Protein AF-A0ABD5CRZ7-F1 (afdb_monomer_lite)

Foldseek 3Di:
DDPVVVVLVLLLFQLQSLQVQLVVCVVVVVPPDPVSSCVVSVHALLQSLLSVCPVVDDPQLCQQAPDSSQRGSVLSVLLLLLCLQQNPVLLVVQCCVVPPPRHHDHSVVSSCSSLVVPDDPPPPPDDPLPDVLVVLVPDDLFLQSLQVQSNVCSVVVVDSALVSSCVSNVHDSVSSSLSSNLVSLQVVDPDHDDSVRRHSVNSVVSVVVCVVVSNVD

Radius of gyration: 20.14 Å; chains: 1; bounding box: 61×34×58 Å

Secondary structure (DSSP, 8-state):
--HHHHHHHHHTT-HHHHHHHHHHHHHTT--SSHHHHHHHHT--HHHHHHHHGGGGS-HHHHTTBS-GGG--HHHHHHHHHHHHHH-HHHHHHHHHHHS-TT--B-HHHHHHHHHT-S----------TTSHHHHHTTS---HHHHHHHHHHHHHTTS-SSHHHHHHHHTS-HHHHHHHHHHHHHHHHSSSPPPTTT--HHHHHHHHHHHHHHTTT-

pLDDT: mean 75.67, std 16.46, range [29.95, 91.88]

Sequence (217 aa):
MTRNGLLRTFKRRNCFIISACYEDGLAKGKWTTQKGALDALGVSKAELSLALKLHALPPGIIDLFESPTELTPYSVRVIRDVIARDGLQTVVQRIGQQLGAGRKLPARAVLAAIKGRVSGPRRALGRPRNAENKVLKTTPDSPRNISSRYHGGVSRGEWTSYSACARALDIPRKNVRDAVYIKALCDSLPVRFSDAQLTFAVGRKLLALDKEFGRQA

Structure (mmCIF, N/CA/C/O backbone):
data_AF-A0ABD5CRZ7-F1
#
_entry.id   AF-A0ABD5CRZ7-F1
#
loop_
_atom_site.group_PDB
_atom_site.id
_atom_site.type_symbol
_atom_site.label_atom_id
_atom_site.label_alt_id
_atom_site.label_comp_id
_atom_site.label_asym_id
_atom_site.label_entity_id
_atom_site.label_seq_id
_atom_site.pdbx_PDB_ins_code
_atom_site.Cartn_x
_atom_site.Cartn_y
_atom_site.Cartn_z
_atom_site.occupancy
_atom_site.B_iso_or_equiv
_atom_site.auth_seq_id
_atom_site.auth_comp_id
_atom_site.auth_asym_id
_atom_site.auth_atom_id
_atom_site.pdbx_PDB_model_num
ATOM 1 N N . MET A 1 1 ? -34.037 -3.218 6.146 1.00 43.12 1 MET A N 1
ATOM 2 C CA . MET A 1 1 ? -32.756 -2.589 6.554 1.00 43.12 1 MET A CA 1
ATOM 3 C C . MET A 1 1 ? -33.040 -1.175 7.045 1.00 43.12 1 MET A C 1
ATOM 5 O O . MET A 1 1 ? -33.626 -0.407 6.297 1.00 43.12 1 MET A O 1
ATOM 9 N N . THR A 1 2 ? -32.712 -0.831 8.293 1.00 33.53 2 THR A N 1
ATOM 10 C CA . THR A 1 2 ? -33.035 0.490 8.868 1.00 33.53 2 THR A CA 1
ATOM 11 C C . THR A 1 2 ? -32.021 1.560 8.450 1.00 33.53 2 THR A C 1
ATOM 13 O O . THR A 1 2 ? -30.820 1.299 8.357 1.00 33.53 2 THR A O 1
ATOM 16 N N . ARG A 1 3 ? -32.497 2.797 8.246 1.00 32.75 3 ARG A N 1
ATOM 17 C CA . ARG A 1 3 ? -31.701 3.995 7.889 1.00 32.75 3 ARG A CA 1
ATOM 18 C C . ARG A 1 3 ? -30.530 4.242 8.867 1.00 32.75 3 ARG A C 1
ATOM 20 O O . ARG A 1 3 ? -29.452 4.655 8.453 1.00 32.75 3 ARG A O 1
ATOM 27 N N . ASN A 1 4 ? -30.705 3.864 10.140 1.00 35.94 4 ASN A N 1
ATOM 28 C CA . ASN A 1 4 ? -29.670 3.887 11.188 1.00 35.94 4 ASN A CA 1
ATOM 29 C C . ASN A 1 4 ? -28.597 2.795 11.043 1.00 35.94 4 ASN A C 1
ATOM 31 O O . ASN A 1 4 ? -27.446 3.014 11.419 1.00 35.94 4 ASN A O 1
ATOM 35 N N . GLY A 1 5 ? -28.950 1.634 10.485 1.00 37.03 5 GLY A N 1
ATOM 36 C CA . GLY A 1 5 ? -27.998 0.575 10.157 1.00 37.03 5 GLY A CA 1
ATOM 37 C C . GLY A 1 5 ? -27.013 1.041 9.092 1.00 37.03 5 GLY A C 1
ATOM 38 O O . GLY A 1 5 ? -25.814 0.959 9.319 1.00 37.03 5 GLY A O 1
ATOM 39 N N . LEU A 1 6 ? -27.521 1.634 8.004 1.00 40.06 6 LEU A N 1
ATOM 40 C CA . LEU A 1 6 ? -26.724 2.198 6.904 1.00 40.06 6 LEU A CA 1
ATOM 41 C C . LEU A 1 6 ? -25.785 3.321 7.364 1.00 40.06 6 LEU A C 1
ATOM 43 O O . LEU A 1 6 ? -24.608 3.311 7.013 1.00 40.06 6 LEU A O 1
ATOM 47 N N . LEU A 1 7 ? -26.260 4.250 8.200 1.00 40.50 7 LEU A N 1
ATOM 48 C CA . LEU A 1 7 ? -25.418 5.315 8.763 1.00 40.50 7 LEU A CA 1
ATOM 49 C C . LEU A 1 7 ? -24.327 4.769 9.701 1.00 40.50 7 LEU A C 1
ATOM 51 O O . LEU A 1 7 ? -23.205 5.279 9.688 1.00 40.50 7 LEU A O 1
ATOM 55 N N . ARG A 1 8 ? -24.614 3.706 10.471 1.00 45.81 8 ARG A N 1
ATOM 56 C CA . ARG A 1 8 ? -23.600 2.996 11.271 1.00 45.81 8 ARG A CA 1
ATOM 57 C C . ARG A 1 8 ? -22.565 2.302 10.387 1.00 45.81 8 ARG A C 1
ATOM 59 O O . ARG A 1 8 ? -21.383 2.410 10.690 1.00 45.81 8 ARG A O 1
ATOM 66 N N . THR A 1 9 ? -22.950 1.637 9.297 1.00 50.09 9 THR A N 1
ATOM 67 C CA . THR A 1 9 ? -21.986 0.985 8.388 1.00 50.09 9 THR A CA 1
ATOM 68 C C . THR A 1 9 ? -21.140 1.984 7.602 1.00 50.09 9 THR A C 1
ATOM 70 O O . THR A 1 9 ? -19.948 1.742 7.422 1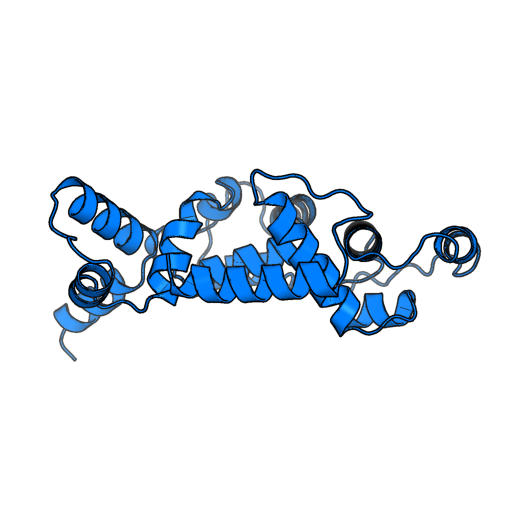.00 50.09 9 THR A O 1
ATOM 73 N N . PHE A 1 10 ? -21.722 3.108 7.167 1.00 47.09 10 PHE A N 1
ATOM 74 C CA . PHE A 1 10 ? -21.011 4.163 6.434 1.00 47.09 10 PHE A CA 1
ATOM 75 C C . PHE A 1 10 ? -20.019 4.929 7.318 1.00 47.09 10 PHE A C 1
ATOM 77 O O . PHE A 1 10 ? -18.885 5.156 6.902 1.00 47.09 10 PHE A O 1
ATOM 84 N N . LYS A 1 11 ? -20.392 5.269 8.562 1.00 51.62 11 LYS A N 1
ATOM 85 C CA . LYS A 1 11 ? -19.458 5.892 9.519 1.00 51.62 11 LYS A CA 1
ATOM 86 C C . LYS A 1 11 ? -18.321 4.950 9.934 1.00 51.62 11 LYS A C 1
ATOM 88 O O . LYS A 1 11 ? -17.212 5.416 10.164 1.00 51.62 11 LYS A O 1
ATOM 93 N N . ARG A 1 12 ? -18.569 3.635 9.986 1.00 55.16 12 ARG A N 1
ATOM 94 C CA . ARG A 1 12 ? -17.607 2.621 10.464 1.00 55.16 12 ARG A CA 1
ATOM 95 C C . ARG A 1 12 ? -16.452 2.296 9.513 1.00 55.16 12 ARG A C 1
ATOM 97 O O . ARG A 1 12 ? -15.545 1.585 9.922 1.00 55.16 12 ARG A O 1
ATOM 104 N N . ARG A 1 13 ? -16.462 2.766 8.261 1.00 68.19 13 ARG A N 1
ATOM 105 C CA . ARG A 1 13 ? -15.433 2.403 7.260 1.00 68.19 13 ARG A CA 1
ATOM 106 C C . ARG A 1 13 ? -14.646 3.582 6.695 1.00 68.19 13 ARG A C 1
ATOM 108 O O . ARG A 1 13 ? -13.854 3.387 5.778 1.00 68.19 13 ARG A O 1
ATOM 115 N N . ASN A 1 14 ? -14.853 4.783 7.226 1.00 82.94 14 ASN A N 1
ATOM 116 C CA . ASN A 1 14 ? -14.073 5.961 6.863 1.00 82.94 14 ASN A CA 1
ATOM 117 C C . ASN A 1 14 ? -12.787 6.003 7.703 1.00 82.94 14 ASN A C 1
ATOM 119 O O . ASN A 1 14 ? -12.864 6.049 8.931 1.00 82.94 14 ASN A O 1
ATOM 123 N N . CYS A 1 15 ? -11.621 6.031 7.054 1.00 85.25 15 CYS A N 1
ATOM 124 C CA . CYS A 1 15 ? -10.330 6.085 7.734 1.00 85.25 15 CYS A CA 1
ATOM 125 C C . CYS A 1 15 ? -10.171 7.314 8.636 1.00 85.25 15 CYS A C 1
ATOM 127 O O . CYS A 1 15 ? -9.624 7.152 9.718 1.00 85.25 15 CYS A O 1
ATOM 129 N N . PHE A 1 16 ? -10.694 8.488 8.258 1.00 83.00 16 PHE A N 1
ATOM 130 C CA . PHE A 1 16 ? -10.642 9.686 9.109 1.00 83.00 16 PHE A CA 1
ATOM 131 C C . PHE A 1 16 ? -11.427 9.513 10.409 1.00 83.00 16 PHE A C 1
ATOM 133 O O . PHE A 1 16 ? -10.997 9.967 11.461 1.00 83.00 16 PHE A O 1
ATOM 140 N N . ILE A 1 17 ? -12.588 8.853 10.348 1.00 84.06 17 ILE A N 1
ATOM 141 C CA . ILE A 1 17 ? -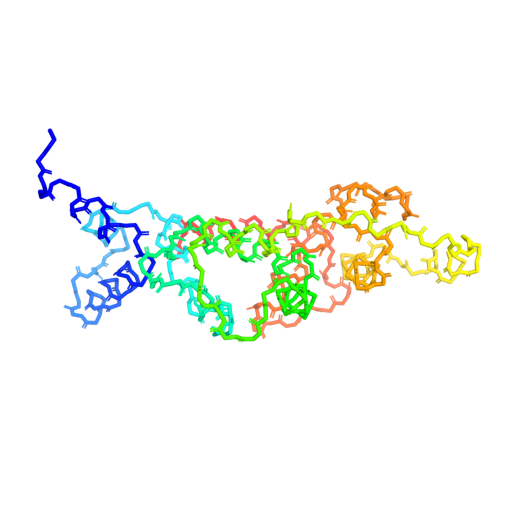13.404 8.606 11.544 1.00 84.06 17 ILE A CA 1
ATOM 142 C C . ILE A 1 17 ? -12.722 7.554 12.419 1.00 84.06 17 ILE A C 1
ATOM 144 O O . ILE A 1 17 ? -12.657 7.718 13.632 1.00 84.06 17 ILE A O 1
ATOM 148 N N . ILE A 1 18 ? -12.191 6.490 11.809 1.00 86.31 18 ILE A N 1
ATOM 149 C CA . ILE A 1 18 ? -11.492 5.426 12.536 1.00 86.31 18 ILE A CA 1
ATOM 150 C C . ILE A 1 18 ? -10.254 5.986 13.252 1.00 86.31 18 ILE A C 1
ATOM 152 O O . ILE A 1 18 ? -10.096 5.715 14.440 1.00 86.31 18 ILE A O 1
ATOM 156 N N . SER A 1 19 ? -9.409 6.773 12.570 1.00 86.81 19 SER A N 1
ATOM 157 C CA . SER A 1 19 ? -8.210 7.357 13.187 1.00 86.81 19 SER A CA 1
ATOM 158 C C . SER A 1 19 ? -8.572 8.355 14.286 1.00 86.81 19 SER A C 1
ATOM 160 O O . SER A 1 19 ? -8.095 8.204 15.407 1.00 86.81 19 SER A O 1
ATOM 162 N N . ALA A 1 20 ? -9.500 9.282 14.028 1.00 85.06 20 ALA A N 1
ATOM 163 C CA . ALA A 1 20 ? -9.915 10.277 15.017 1.00 85.06 20 ALA A CA 1
ATOM 164 C C . ALA A 1 20 ? -10.550 9.646 16.269 1.00 85.06 20 ALA A C 1
ATOM 166 O O . ALA A 1 20 ? -10.242 10.047 17.388 1.00 85.06 20 ALA A O 1
ATOM 167 N N . CYS A 1 21 ? -11.418 8.637 16.117 1.00 85.81 21 CYS A N 1
ATOM 168 C CA . CYS A 1 21 ? -12.009 7.944 17.266 1.00 85.81 21 CYS A CA 1
ATOM 169 C C . CYS A 1 21 ? -10.977 7.114 18.043 1.00 85.81 21 CYS A C 1
ATOM 171 O O . CYS A 1 21 ? -11.090 6.988 19.266 1.00 85.81 21 CYS A O 1
ATOM 173 N N . TYR A 1 22 ? -9.986 6.543 17.353 1.00 86.69 22 TYR A N 1
ATOM 174 C CA . TYR A 1 22 ? -8.891 5.839 18.006 1.00 86.69 22 TYR A CA 1
ATOM 175 C C . TYR A 1 22 ? -8.035 6.802 18.836 1.00 86.69 22 TYR A C 1
ATOM 177 O O . TYR A 1 22 ? -7.855 6.565 20.027 1.00 86.69 22 TYR A O 1
ATOM 185 N N . GLU A 1 23 ? -7.592 7.917 18.255 1.00 86.81 23 GLU A N 1
ATOM 186 C CA . GLU A 1 23 ? -6.791 8.936 18.946 1.00 86.81 23 GLU A CA 1
ATOM 187 C C . GLU A 1 23 ? -7.549 9.581 20.116 1.00 86.81 23 GLU A C 1
ATOM 189 O O . GLU A 1 23 ? -7.006 9.675 21.215 1.00 86.81 23 GLU A O 1
ATOM 194 N N . ASP A 1 24 ? -8.829 9.933 19.935 1.00 86.38 24 ASP A N 1
ATOM 195 C CA . ASP A 1 24 ? -9.672 10.496 21.001 1.00 86.38 24 ASP A CA 1
ATOM 196 C C . ASP A 1 24 ? -9.819 9.541 22.189 1.00 86.38 24 ASP A C 1
ATOM 198 O O . ASP A 1 24 ? -9.718 9.942 23.349 1.00 86.38 24 ASP A O 1
ATOM 202 N N . GLY A 1 25 ? -10.067 8.257 21.919 1.00 85.06 25 GLY A N 1
ATOM 203 C CA . GLY A 1 25 ? -10.192 7.275 22.988 1.00 85.06 25 GLY A CA 1
ATOM 204 C C . GLY A 1 25 ? -8.855 6.925 23.643 1.00 85.06 25 GLY A C 1
ATOM 205 O O . GLY A 1 25 ? -8.854 6.585 24.824 1.00 85.06 25 GLY A O 1
ATOM 206 N N . LEU A 1 26 ? -7.730 7.081 22.937 1.00 87.44 26 LEU A N 1
ATOM 207 C CA . LEU A 1 26 ? -6.398 6.947 23.523 1.00 87.44 26 LEU A CA 1
ATOM 208 C C . LEU A 1 26 ? -6.123 8.117 24.477 1.00 87.44 26 LEU A C 1
ATOM 210 O O . LEU A 1 26 ? -5.783 7.899 25.636 1.00 87.44 26 LEU A O 1
ATOM 214 N N . ALA A 1 27 ? -6.369 9.350 24.023 1.00 87.44 27 ALA A N 1
ATOM 215 C CA . ALA A 1 27 ? -6.189 10.569 24.812 1.00 87.44 27 ALA A CA 1
ATOM 216 C C . ALA A 1 27 ? -7.087 10.608 26.060 1.00 87.44 27 ALA A C 1
ATOM 218 O O . ALA A 1 27 ? -6.683 11.098 27.110 1.00 87.44 27 ALA A O 1
ATOM 219 N N . LYS A 1 28 ? -8.301 10.053 25.966 1.00 88.19 28 LYS A N 1
ATOM 220 C CA . LYS A 1 28 ? -9.258 9.959 27.082 1.00 88.19 28 LYS A CA 1
ATOM 221 C C . LYS A 1 28 ? -9.071 8.714 27.956 1.00 88.19 28 LYS A C 1
ATOM 223 O O . LYS A 1 28 ? -9.921 8.455 28.803 1.00 88.19 28 LYS A O 1
ATOM 228 N N . GLY A 1 29 ? -8.034 7.906 27.720 1.00 85.69 29 GLY A N 1
ATOM 229 C CA . GLY A 1 29 ? -7.775 6.680 28.484 1.00 85.69 29 GLY A CA 1
ATOM 230 C C . GLY A 1 29 ? -8.850 5.594 28.339 1.00 85.69 29 GLY A C 1
ATOM 231 O O . GLY A 1 29 ? -8.895 4.662 29.135 1.00 85.69 29 GLY A O 1
ATOM 232 N N . LYS A 1 30 ? -9.722 5.684 27.325 1.00 84.88 30 LYS A N 1
ATOM 233 C CA . LYS A 1 30 ? -10.758 4.675 27.039 1.00 84.88 30 LYS A CA 1
ATOM 234 C C . LYS A 1 30 ? -10.143 3.369 26.538 1.00 84.88 30 LYS A C 1
ATOM 236 O O . LYS A 1 30 ? -10.718 2.301 26.732 1.00 84.88 30 LYS A O 1
ATOM 241 N N . TRP A 1 31 ? -8.987 3.454 25.879 1.00 86.31 31 TRP A N 1
ATOM 242 C CA . TRP A 1 31 ? -8.255 2.307 25.350 1.00 86.31 31 TRP A CA 1
ATOM 243 C C . TRP A 1 31 ? -7.126 1.910 26.299 1.00 86.31 31 TRP A C 1
ATOM 245 O O . TRP A 1 31 ? -6.002 2.383 26.182 1.00 86.31 31 TRP A O 1
ATOM 255 N N . THR A 1 32 ? -7.409 1.004 27.229 1.00 80.25 32 THR A N 1
ATOM 256 C CA . THR A 1 32 ? -6.369 0.372 28.061 1.00 80.25 32 THR A CA 1
ATOM 257 C C . THR A 1 32 ? -5.678 -0.784 27.339 1.00 80.25 32 THR A C 1
ATOM 259 O O . THR A 1 32 ? -4.560 -1.163 27.674 1.00 80.25 32 THR A O 1
ATOM 262 N N . THR A 1 33 ? -6.332 -1.344 26.316 1.00 83.44 33 THR A N 1
ATOM 263 C CA . THR A 1 33 ? -5.775 -2.369 25.433 1.00 83.44 33 THR A CA 1
ATOM 264 C C . THR A 1 33 ? -6.188 -2.117 23.988 1.00 83.44 33 THR A C 1
ATOM 266 O O . THR A 1 33 ? -7.305 -1.677 23.702 1.00 83.44 33 THR A O 1
ATOM 269 N N . GLN A 1 34 ? -5.306 -2.470 23.055 1.00 81.00 34 GLN A N 1
ATOM 270 C CA . GLN A 1 34 ? -5.582 -2.372 21.623 1.00 81.00 34 GLN A CA 1
ATOM 271 C C . GLN A 1 34 ? -6.782 -3.241 21.209 1.00 81.00 34 GLN A C 1
ATOM 273 O O . GLN A 1 34 ? -7.589 -2.834 20.379 1.00 81.00 34 GLN A O 1
ATOM 278 N N . LYS A 1 35 ? -6.938 -4.428 21.813 1.00 83.50 35 LYS A N 1
ATOM 279 C CA . LYS A 1 35 ? -8.089 -5.307 21.561 1.00 83.50 35 LYS A CA 1
ATOM 280 C C . LYS A 1 35 ? -9.405 -4.625 21.951 1.00 83.50 35 LYS A C 1
ATOM 282 O O . LYS A 1 35 ? -10.326 -4.608 21.144 1.00 83.50 35 LYS A O 1
ATOM 287 N N . GLY A 1 36 ? -9.455 -3.995 23.128 1.00 81.38 36 GLY A N 1
ATOM 288 C CA . GLY A 1 36 ? -10.626 -3.231 23.563 1.00 81.38 36 GLY A CA 1
ATOM 289 C C . GLY A 1 36 ? -10.961 -2.069 22.623 1.00 81.38 36 GLY A C 1
ATOM 290 O O . GLY A 1 36 ? -12.132 -1.835 22.334 1.00 81.38 36 GLY A O 1
ATOM 291 N N . ALA A 1 37 ? -9.944 -1.396 22.074 1.00 84.62 37 ALA A N 1
ATOM 292 C CA . ALA A 1 37 ? -10.146 -0.355 21.068 1.00 84.62 37 ALA A CA 1
ATOM 293 C C . ALA A 1 37 ? -10.751 -0.911 19.766 1.00 84.62 37 ALA A C 1
ATOM 295 O O . ALA A 1 37 ? -11.704 -0.342 19.238 1.00 84.62 37 ALA A O 1
ATOM 296 N N . LEU A 1 38 ? -10.238 -2.038 19.259 1.00 86.00 38 LEU A N 1
ATOM 297 C CA . LEU A 1 38 ? -10.754 -2.682 18.045 1.00 86.00 38 LEU A CA 1
ATOM 298 C C . LEU A 1 38 ? -12.216 -3.115 18.201 1.00 86.00 38 LEU A C 1
ATOM 300 O O . LEU A 1 38 ? -13.030 -2.839 17.317 1.00 86.00 38 LEU A O 1
ATOM 304 N N . ASP A 1 39 ? -12.551 -3.735 19.335 1.00 82.94 39 ASP A N 1
ATOM 305 C CA . ASP A 1 39 ? -13.907 -4.201 19.637 1.00 82.94 39 ASP A CA 1
ATOM 306 C C . ASP A 1 39 ? -14.885 -3.018 19.758 1.00 82.94 39 ASP A C 1
ATOM 308 O O . ASP A 1 39 ? -15.972 -3.042 19.174 1.00 82.94 39 ASP A O 1
ATOM 312 N N . ALA A 1 40 ? -14.478 -1.937 20.434 1.00 83.88 40 ALA A N 1
ATOM 313 C CA . ALA A 1 40 ? -15.291 -0.730 20.591 1.00 83.88 40 ALA A CA 1
ATOM 314 C C . ALA A 1 40 ? -15.511 0.022 19.266 1.00 83.88 40 ALA A C 1
ATOM 316 O O . ALA A 1 40 ? -16.607 0.524 18.999 1.00 83.88 40 ALA A O 1
ATOM 317 N N . LEU A 1 41 ? -14.482 0.088 18.418 1.00 82.19 41 LEU A N 1
ATOM 318 C CA . LEU A 1 41 ? -14.560 0.702 17.091 1.00 82.19 41 LEU A CA 1
ATOM 319 C C . LEU A 1 41 ? -15.283 -0.203 16.076 1.00 82.19 41 LEU A C 1
ATOM 321 O O . LEU A 1 41 ? -15.797 0.288 15.068 1.00 82.19 41 LEU A O 1
ATOM 325 N N . GLY A 1 42 ? -15.372 -1.508 16.348 1.00 82.88 42 GLY A N 1
ATOM 326 C CA . GLY A 1 42 ? -15.986 -2.496 15.465 1.00 82.88 42 GLY A CA 1
ATOM 327 C C . GLY A 1 42 ? -15.228 -2.668 14.147 1.00 82.88 42 GLY A C 1
ATOM 328 O O . GLY A 1 42 ? -15.858 -2.858 13.104 1.00 82.88 42 GLY A O 1
ATOM 329 N N . VAL A 1 43 ? -13.897 -2.552 14.188 1.00 84.44 43 VAL A N 1
ATOM 330 C CA . VAL A 1 43 ? -13.007 -2.651 13.022 1.00 84.44 43 VAL A CA 1
ATOM 331 C C . VAL A 1 43 ? -11.989 -3.761 13.219 1.00 84.44 43 VAL A C 1
ATOM 333 O O . VAL A 1 43 ? -11.570 -4.068 14.335 1.00 84.44 43 VAL A O 1
ATOM 336 N N . SER A 1 44 ? -11.546 -4.358 12.119 1.00 86.19 44 SER A N 1
ATOM 337 C CA . SER A 1 44 ? -10.420 -5.278 12.175 1.00 86.19 44 SER A CA 1
ATOM 338 C C . SER A 1 44 ? -9.115 -4.524 12.417 1.00 86.19 44 SER A C 1
ATOM 340 O O . SER A 1 44 ? -8.942 -3.353 12.078 1.00 86.19 44 SER A O 1
ATOM 342 N N . LYS A 1 45 ? -8.130 -5.253 12.927 1.00 83.69 45 LYS A N 1
ATOM 343 C CA . LYS A 1 45 ? -6.783 -4.733 13.158 1.00 83.69 45 LYS A CA 1
ATOM 344 C C . LYS A 1 45 ? -6.115 -4.172 11.903 1.00 83.69 45 LYS A C 1
ATOM 346 O O . LYS A 1 45 ? -5.471 -3.131 11.942 1.00 83.69 45 LYS A O 1
ATOM 351 N N . ALA A 1 46 ? -6.315 -4.851 10.774 1.00 83.88 46 ALA A N 1
ATOM 352 C CA . ALA A 1 46 ? -5.806 -4.401 9.485 1.00 83.88 46 ALA A CA 1
ATOM 353 C C . ALA A 1 46 ? -6.481 -3.099 9.027 1.00 83.88 46 ALA A C 1
ATOM 355 O O . ALA A 1 46 ? -5.821 -2.245 8.441 1.00 83.88 46 ALA A O 1
ATOM 356 N N . GLU A 1 47 ? -7.780 -2.933 9.292 1.00 85.19 47 GLU A N 1
ATOM 357 C CA . GLU A 1 47 ? -8.501 -1.694 8.983 1.00 85.19 47 GLU A CA 1
ATOM 358 C C . GLU A 1 47 ? -8.029 -0.533 9.854 1.00 85.19 47 GLU A C 1
ATOM 360 O O . GLU A 1 47 ? -7.790 0.543 9.310 1.00 85.19 47 GLU A O 1
ATOM 365 N N . LEU A 1 48 ? -7.823 -0.757 11.158 1.00 86.25 48 LEU A N 1
ATOM 366 C CA . LEU A 1 48 ? -7.255 0.254 12.051 1.00 86.25 48 LEU A CA 1
ATOM 367 C C . LEU A 1 48 ? -5.852 0.671 11.591 1.00 86.25 48 LEU A C 1
ATOM 369 O O . LEU A 1 48 ? -5.600 1.856 11.397 1.00 86.25 48 LEU A O 1
ATOM 373 N N . SER A 1 49 ? -4.961 -0.290 11.325 1.00 86.00 49 SER A N 1
ATOM 374 C CA . SER A 1 49 ? -3.604 0.011 10.849 1.00 86.00 49 SER A CA 1
ATOM 375 C C . SER A 1 49 ? -3.610 0.815 9.544 1.00 86.00 49 SER A C 1
ATOM 377 O O . SER A 1 49 ? -2.851 1.773 9.389 1.00 86.00 49 SER A O 1
ATOM 379 N N . LEU A 1 50 ? -4.491 0.468 8.600 1.00 87.88 50 LEU A N 1
ATOM 380 C CA . LEU A 1 50 ? -4.650 1.223 7.356 1.00 87.88 50 LEU A CA 1
ATOM 381 C C . LEU A 1 50 ? -5.216 2.625 7.596 1.00 87.88 50 LEU A C 1
ATOM 383 O O . LEU A 1 50 ? -4.769 3.561 6.939 1.00 87.88 50 LEU A O 1
ATOM 387 N N . ALA A 1 51 ? -6.157 2.781 8.526 1.00 86.69 51 ALA A N 1
ATOM 388 C CA . ALA A 1 51 ? -6.708 4.081 8.886 1.00 86.69 51 ALA A CA 1
ATOM 389 C C . ALA A 1 51 ? -5.653 5.006 9.502 1.00 86.69 51 ALA A C 1
ATOM 391 O O . ALA A 1 51 ? -5.536 6.147 9.073 1.00 86.69 51 ALA A O 1
ATOM 392 N N . LEU A 1 52 ? -4.815 4.507 10.412 1.00 86.56 52 LEU A N 1
ATOM 393 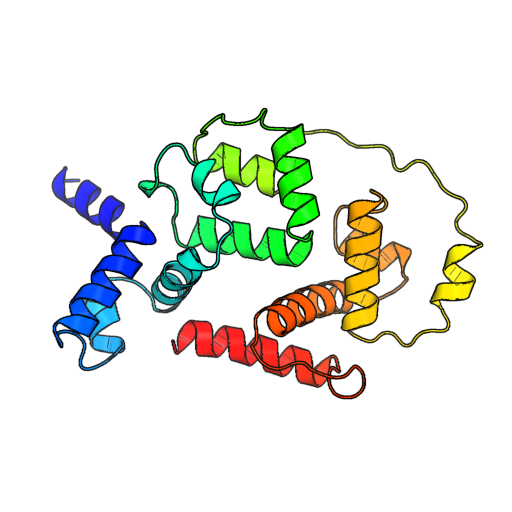C CA . LEU A 1 52 ? -3.714 5.291 10.988 1.00 86.56 52 LEU A CA 1
ATOM 394 C C . LEU A 1 52 ? -2.664 5.674 9.931 1.00 86.56 52 LEU A C 1
ATOM 396 O O . LEU A 1 52 ? -2.091 6.760 9.965 1.00 86.56 52 LEU A O 1
ATOM 400 N N . LYS A 1 53 ? -2.463 4.821 8.918 1.00 85.94 53 LYS A N 1
ATOM 401 C CA . LYS A 1 53 ? -1.579 5.094 7.771 1.00 85.94 53 LYS A CA 1
ATOM 402 C C . LYS A 1 53 ? -2.147 6.125 6.775 1.00 85.94 53 LYS A C 1
ATOM 404 O O . LYS A 1 53 ? -1.447 6.443 5.811 1.00 85.94 53 LYS A O 1
ATOM 409 N N . LEU A 1 54 ? -3.361 6.650 6.982 1.00 85.69 54 LEU A N 1
ATOM 410 C CA . LEU A 1 54 ? -3.967 7.699 6.150 1.00 85.69 54 LEU A CA 1
ATOM 411 C C . LEU A 1 54 ? -3.147 8.994 6.168 1.00 85.69 54 LEU A C 1
ATOM 413 O O . LEU A 1 54 ? -2.922 9.576 5.113 1.00 85.69 54 LEU A O 1
ATOM 417 N N . HIS A 1 55 ? -2.655 9.407 7.339 1.00 80.31 55 HIS A N 1
ATOM 418 C CA . HIS A 1 55 ? -1.893 10.652 7.512 1.00 80.31 55 HIS A CA 1
ATOM 419 C C . HIS A 1 55 ? -0.536 10.640 6.791 1.00 80.31 55 HIS A C 1
ATOM 421 O O . HIS A 1 55 ? 0.043 11.688 6.534 1.00 80.31 55 HIS A O 1
ATOM 427 N N . ALA A 1 56 ? -0.046 9.454 6.419 1.00 81.50 56 ALA A N 1
ATOM 428 C CA . ALA A 1 56 ? 1.158 9.294 5.611 1.00 81.50 56 ALA A CA 1
ATOM 429 C C . ALA A 1 56 ? 0.894 9.415 4.097 1.00 81.50 56 ALA A C 1
ATOM 431 O O . ALA A 1 56 ? 1.824 9.264 3.302 1.00 81.50 56 ALA A O 1
ATOM 432 N N . LEU A 1 57 ? -0.359 9.614 3.667 1.00 84.00 57 LEU A N 1
ATOM 433 C CA . LEU A 1 57 ? -0.663 9.857 2.262 1.00 84.00 57 LEU A CA 1
ATOM 434 C C . LEU A 1 57 ? -0.358 11.316 1.879 1.00 84.00 57 LEU A C 1
ATOM 436 O O . LEU A 1 57 ? -0.623 12.226 2.662 1.00 84.00 57 LEU A O 1
ATOM 440 N N . PRO A 1 58 ? 0.141 11.563 0.656 1.00 82.00 58 PRO A N 1
ATOM 441 C CA . PRO A 1 58 ? 0.350 12.916 0.151 1.00 82.00 58 PRO A CA 1
ATOM 442 C C . PRO A 1 58 ? -0.960 13.727 0.126 1.00 82.00 58 PRO A C 1
ATOM 444 O O . PRO A 1 58 ? -1.942 13.234 -0.442 1.00 82.00 58 PRO A O 1
ATOM 447 N N . PRO A 1 59 ? -0.978 14.975 0.640 1.00 80.69 59 PRO A N 1
ATOM 448 C CA . PRO A 1 59 ? -2.176 15.823 0.666 1.00 80.69 59 PRO A CA 1
ATOM 449 C C . PRO A 1 59 ? -2.821 15.987 -0.712 1.00 80.69 59 PRO A C 1
ATOM 451 O O . PRO A 1 59 ? -4.010 15.740 -0.873 1.00 80.69 59 PRO A O 1
ATOM 454 N N . GLY A 1 60 ? -2.007 16.219 -1.746 1.00 80.00 60 GLY A N 1
ATOM 455 C CA . GLY A 1 60 ? -2.499 16.364 -3.118 1.00 80.00 60 GLY A CA 1
ATOM 456 C C . GLY A 1 60 ? -3.186 15.121 -3.700 1.00 80.00 60 GLY A C 1
ATOM 457 O O . GLY A 1 60 ? -3.846 15.242 -4.721 1.00 80.00 60 GLY A O 1
ATOM 458 N N . ILE A 1 61 ? -3.052 13.933 -3.090 1.00 83.75 61 ILE A N 1
ATOM 459 C CA . ILE A 1 61 ? -3.837 12.739 -3.457 1.00 83.75 61 ILE A CA 1
ATOM 460 C C . ILE A 1 61 ? -5.145 12.679 -2.663 1.00 83.75 61 ILE A C 1
ATOM 462 O O . ILE A 1 61 ? -6.165 12.260 -3.209 1.00 83.75 61 ILE A O 1
ATOM 466 N N . ILE A 1 62 ? -5.123 13.084 -1.391 1.00 84.75 62 ILE A N 1
ATOM 467 C CA . ILE A 1 62 ? -6.316 13.176 -0.539 1.00 84.75 62 ILE A CA 1
ATOM 468 C C . ILE A 1 62 ? -7.300 14.196 -1.127 1.00 84.75 62 ILE A C 1
ATOM 470 O O . ILE A 1 62 ? -8.490 13.905 -1.228 1.00 84.75 62 ILE A O 1
ATOM 474 N N . ASP A 1 63 ? -6.794 15.332 -1.608 1.00 85.44 63 ASP A N 1
ATOM 475 C CA . ASP A 1 63 ? -7.599 16.437 -2.141 1.00 85.44 63 ASP A CA 1
ATOM 476 C C . ASP A 1 63 ? -8.320 16.112 -3.463 1.00 85.44 63 ASP A C 1
ATOM 478 O O . ASP A 1 63 ? -9.222 16.843 -3.873 1.00 85.44 63 ASP A O 1
ATOM 482 N N . LEU A 1 64 ? -7.962 15.004 -4.125 1.00 84.00 64 LEU A N 1
ATOM 483 C CA . LEU A 1 64 ? -8.627 14.533 -5.349 1.00 84.00 64 LEU A CA 1
ATOM 484 C C . LEU A 1 64 ? -9.991 13.903 -5.077 1.00 84.00 64 LEU A C 1
ATOM 486 O O . LEU A 1 64 ? -10.799 13.788 -5.998 1.00 84.00 64 LEU A O 1
ATOM 490 N N . PHE A 1 65 ? -10.234 13.442 -3.850 1.00 85.44 65 PHE A N 1
ATOM 491 C CA . PHE A 1 65 ? -11.490 12.798 -3.489 1.00 85.44 65 PHE A CA 1
ATOM 492 C C . PHE A 1 65 ? -12.583 13.849 -3.280 1.00 85.44 65 PHE A C 1
ATOM 494 O O . PHE A 1 65 ? -12.378 14.875 -2.632 1.00 85.44 65 PHE A O 1
ATOM 501 N N . GLU A 1 66 ? -13.770 13.578 -3.821 1.00 84.81 66 GLU A N 1
ATOM 502 C CA . GLU A 1 66 ? -14.947 14.440 -3.678 1.00 84.81 66 GLU A CA 1
ATOM 503 C C . GLU A 1 66 ? -15.386 14.577 -2.223 1.00 84.81 66 GLU A C 1
ATOM 505 O O . GLU A 1 66 ? -15.703 15.678 -1.768 1.00 84.81 66 GLU A O 1
ATOM 510 N N . SER A 1 67 ? -15.317 13.478 -1.473 1.00 80.75 67 SER A N 1
ATOM 511 C CA . SER A 1 67 ? -15.604 13.468 -0.047 1.00 80.75 67 SER A CA 1
ATOM 512 C C . SER A 1 67 ? -14.521 12.726 0.743 1.00 80.75 67 SER A C 1
ATOM 514 O O . SER A 1 67 ? -14.152 11.605 0.377 1.00 80.75 67 SER A O 1
ATOM 516 N N . PRO A 1 68 ? -14.089 13.256 1.907 1.00 74.75 68 PRO A N 1
ATOM 517 C CA . PRO A 1 68 ? -13.229 12.533 2.846 1.00 74.75 68 PRO A CA 1
ATOM 518 C C . PRO A 1 68 ? -13.807 11.178 3.280 1.00 74.75 68 PRO A C 1
ATOM 520 O O . PRO A 1 68 ? -13.064 10.277 3.660 1.00 74.75 68 PRO A O 1
ATOM 523 N N . THR A 1 69 ? -15.132 10.998 3.207 1.00 75.50 69 THR A N 1
ATOM 524 C CA . THR A 1 69 ? -15.807 9.732 3.546 1.00 75.50 69 THR A CA 1
ATOM 525 C C . THR A 1 69 ? -15.517 8.585 2.585 1.00 75.50 69 THR A C 1
ATOM 527 O O . THR A 1 69 ? -15.756 7.427 2.925 1.00 75.50 69 THR A O 1
ATOM 530 N N . GLU A 1 70 ? -14.965 8.882 1.412 1.00 79.75 70 GLU A N 1
ATOM 531 C CA . GLU A 1 70 ? -14.604 7.897 0.395 1.00 79.75 70 GLU A CA 1
ATOM 532 C C . GLU A 1 70 ? -13.232 7.243 0.636 1.00 79.75 70 GLU A C 1
ATOM 534 O O . GLU A 1 70 ? -12.879 6.223 0.020 1.00 79.75 70 GLU A O 1
ATOM 539 N N . LEU A 1 71 ? -12.454 7.801 1.567 1.00 84.44 71 LEU A N 1
ATOM 540 C CA . LEU A 1 71 ? -11.165 7.268 1.987 1.00 84.44 71 LEU A CA 1
ATOM 541 C C . LEU A 1 71 ? -11.373 6.125 2.980 1.00 84.44 71 LEU A C 1
ATOM 543 O O . LEU A 1 71 ? -11.320 6.271 4.198 1.00 84.44 71 LEU A O 1
ATOM 547 N N . THR A 1 72 ? -11.633 4.952 2.411 1.00 88.00 72 THR A N 1
ATOM 548 C CA . THR A 1 72 ? -11.751 3.685 3.138 1.00 88.00 72 THR A CA 1
ATOM 549 C C . THR A 1 72 ? -10.389 2.999 3.310 1.00 88.00 72 THR A C 1
ATOM 551 O O . THR A 1 72 ? -9.463 3.282 2.539 1.00 88.00 72 THR A O 1
ATOM 554 N N . PRO A 1 73 ? -10.262 2.003 4.212 1.00 85.19 73 PRO A N 1
ATOM 555 C CA . PRO A 1 73 ? -9.045 1.196 4.330 1.00 85.19 73 PRO A CA 1
ATOM 556 C C . PRO A 1 73 ? -8.615 0.564 2.998 1.00 85.19 73 PRO A C 1
ATOM 558 O O . PRO A 1 73 ? -7.426 0.480 2.688 1.00 85.19 73 PRO A O 1
ATOM 561 N N . TYR A 1 74 ? -9.580 0.170 2.159 1.00 86.00 74 TYR A N 1
ATOM 562 C CA . TYR A 1 74 ? -9.304 -0.329 0.813 1.00 86.00 74 TYR A CA 1
ATOM 563 C C . TYR A 1 74 ? -8.657 0.739 -0.076 1.00 86.00 74 TYR A C 1
ATOM 565 O O . TYR A 1 74 ? -7.654 0.449 -0.733 1.00 86.00 74 TYR A O 1
ATOM 573 N N . SER A 1 75 ? -9.210 1.956 -0.087 1.00 86.81 75 SER A N 1
ATOM 574 C CA . SER A 1 75 ? -8.680 3.091 -0.850 1.00 86.81 75 SER A CA 1
ATOM 575 C C . SER A 1 75 ? -7.243 3.396 -0.422 1.00 86.81 75 SER A C 1
ATOM 577 O O . SER A 1 75 ? -6.353 3.428 -1.270 1.00 86.81 75 SER A O 1
ATOM 579 N N . VAL A 1 76 ? -6.988 3.500 0.890 1.00 86.88 76 VAL A N 1
ATOM 580 C CA . VAL A 1 76 ? -5.645 3.752 1.444 1.00 86.88 76 VAL A CA 1
ATOM 581 C C . VAL A 1 76 ? -4.662 2.657 1.037 1.00 86.88 76 VAL A C 1
ATOM 583 O O . VAL A 1 76 ? -3.574 2.958 0.544 1.00 86.88 76 VAL A O 1
ATOM 586 N N . ARG A 1 77 ? -5.049 1.381 1.166 1.00 88.19 77 ARG A N 1
ATOM 587 C CA . ARG A 1 77 ? -4.208 0.251 0.742 1.00 88.19 77 ARG A CA 1
ATOM 588 C C . ARG A 1 77 ? -3.831 0.356 -0.733 1.00 88.19 77 ARG A C 1
ATOM 590 O O . ARG A 1 77 ? -2.661 0.234 -1.072 1.00 88.19 77 ARG A O 1
ATOM 597 N N . VAL A 1 78 ? -4.810 0.614 -1.599 1.00 87.25 78 VAL A N 1
ATOM 598 C CA . VAL A 1 78 ? -4.594 0.740 -3.046 1.00 87.25 78 VAL A CA 1
ATOM 599 C C . VAL A 1 78 ? -3.649 1.891 -3.377 1.00 87.25 78 VAL A C 1
ATOM 601 O O . VAL A 1 78 ? -2.752 1.710 -4.196 1.00 87.25 78 VAL A O 1
ATOM 604 N N . ILE A 1 79 ? -3.846 3.061 -2.768 1.00 88.12 79 ILE A N 1
ATOM 605 C CA . ILE A 1 79 ? -3.002 4.236 -3.011 1.00 88.12 79 ILE A CA 1
ATOM 606 C C . ILE A 1 79 ? -1.560 3.923 -2.613 1.00 88.12 79 ILE A C 1
ATOM 608 O O . ILE A 1 79 ? -0.650 4.112 -3.418 1.00 88.12 79 ILE A O 1
ATOM 612 N N . ARG A 1 80 ? -1.353 3.373 -1.410 1.00 87.88 80 ARG A N 1
ATOM 613 C CA . ARG A 1 80 ? -0.022 2.988 -0.921 1.00 87.88 80 ARG A CA 1
ATOM 614 C C . ARG A 1 80 ? 0.636 1.944 -1.812 1.00 87.88 80 ARG A C 1
ATOM 616 O O . ARG A 1 80 ? 1.800 2.106 -2.153 1.00 87.88 80 ARG A O 1
ATOM 623 N N . ASP A 1 81 ? -0.103 0.915 -2.225 1.00 85.44 81 ASP A N 1
ATOM 624 C CA . ASP A 1 81 ? 0.401 -0.124 -3.128 1.00 85.44 81 ASP A CA 1
ATOM 625 C C . ASP A 1 81 ? 0.854 0.464 -4.468 1.00 85.44 81 ASP A C 1
ATOM 627 O O . ASP A 1 81 ? 1.890 0.074 -5.002 1.00 85.44 81 ASP A O 1
ATOM 631 N N . VAL A 1 82 ? 0.093 1.409 -5.024 1.00 84.62 82 VAL A N 1
ATOM 632 C CA . VAL A 1 82 ? 0.431 2.033 -6.306 1.00 84.62 82 VAL A CA 1
ATOM 633 C C . VAL A 1 82 ? 1.587 3.021 -6.168 1.00 84.62 82 VAL A C 1
ATOM 635 O O . VAL A 1 82 ? 2.443 3.036 -7.044 1.00 84.62 82 VAL A O 1
ATOM 638 N N . ILE A 1 83 ? 1.667 3.796 -5.083 1.00 85.25 83 ILE A N 1
ATOM 639 C CA . ILE A 1 83 ? 2.815 4.676 -4.807 1.00 85.25 83 ILE A CA 1
ATOM 640 C C . ILE A 1 83 ? 4.081 3.848 -4.596 1.00 85.25 83 ILE A C 1
ATOM 642 O O . ILE A 1 83 ? 5.107 4.150 -5.196 1.00 85.25 83 ILE A O 1
ATOM 646 N N . ALA A 1 84 ? 4.004 2.783 -3.795 1.00 80.75 84 ALA A N 1
ATOM 647 C CA . ALA A 1 84 ? 5.118 1.864 -3.598 1.00 80.75 84 ALA A CA 1
ATOM 648 C C . ALA A 1 84 ? 5.544 1.237 -4.926 1.00 80.75 84 ALA A C 1
ATOM 650 O O . ALA A 1 84 ? 6.732 1.114 -5.190 1.00 80.75 84 ALA A O 1
ATOM 651 N N . ARG A 1 85 ? 4.581 0.877 -5.784 1.00 80.00 85 ARG A N 1
ATOM 652 C CA . ARG A 1 85 ? 4.860 0.307 -7.099 1.00 80.00 85 ARG A CA 1
ATOM 653 C C . ARG A 1 85 ? 5.486 1.313 -8.054 1.00 80.00 85 ARG A C 1
ATOM 655 O O . ARG A 1 85 ? 6.570 1.066 -8.550 1.00 80.00 85 ARG A O 1
ATOM 662 N N . ASP A 1 86 ? 4.798 2.398 -8.368 1.00 78.50 86 ASP A N 1
ATOM 663 C CA . ASP A 1 86 ? 5.138 3.270 -9.496 1.00 78.50 86 ASP A CA 1
ATOM 664 C C . ASP A 1 86 ? 6.026 4.455 -9.075 1.00 78.50 86 ASP A C 1
ATOM 666 O O . ASP A 1 86 ? 6.645 5.090 -9.928 1.00 78.50 86 ASP A O 1
ATOM 670 N N . GLY A 1 87 ? 6.142 4.720 -7.771 1.00 80.69 87 GLY A N 1
ATOM 671 C CA . GLY A 1 87 ? 6.767 5.916 -7.211 1.00 80.69 87 GLY A CA 1
ATOM 672 C C . GLY A 1 87 ? 5.788 7.091 -7.142 1.00 80.69 87 GLY A C 1
ATOM 673 O O . GLY A 1 87 ? 4.937 7.264 -8.016 1.00 80.69 87 GLY A O 1
ATOM 674 N N . LEU A 1 88 ? 5.911 7.929 -6.106 1.00 82.88 88 LEU A N 1
ATOM 675 C CA . LEU A 1 88 ? 4.993 9.053 -5.882 1.00 82.88 88 LEU A CA 1
ATOM 676 C C . LEU A 1 88 ? 4.961 10.031 -7.065 1.00 82.88 88 LEU A C 1
ATOM 678 O O . LEU A 1 88 ? 3.884 10.396 -7.525 1.00 82.88 88 LEU A O 1
ATOM 682 N N . GLN A 1 89 ? 6.129 10.412 -7.585 1.00 80.56 89 GLN A N 1
ATOM 683 C CA . GLN A 1 89 ? 6.238 11.373 -8.689 1.00 80.56 89 GLN A CA 1
ATOM 684 C C . GLN A 1 89 ? 5.509 10.889 -9.946 1.00 80.56 89 GLN A C 1
ATOM 686 O O . GLN A 1 89 ? 4.724 11.626 -10.533 1.00 80.56 89 GLN A O 1
ATOM 691 N N . THR A 1 90 ? 5.680 9.615 -10.304 1.00 80.62 90 THR A N 1
ATOM 692 C CA . THR A 1 90 ? 4.974 8.989 -11.428 1.00 80.62 90 THR A CA 1
ATOM 693 C C . THR A 1 90 ? 3.462 9.004 -11.225 1.00 80.62 90 THR A C 1
ATOM 695 O O . THR A 1 90 ? 2.708 9.256 -12.164 1.00 80.62 90 THR A O 1
ATOM 698 N N . VAL A 1 91 ? 3.001 8.723 -10.003 1.00 82.69 91 VAL A N 1
ATOM 699 C CA . VAL A 1 91 ? 1.573 8.737 -9.670 1.00 82.69 91 VAL A CA 1
ATOM 700 C C . VAL A 1 91 ? 1.009 10.152 -9.789 1.00 82.69 91 VAL A C 1
ATOM 702 O O . VAL A 1 91 ? -0.018 10.323 -10.437 1.00 82.69 91 VAL A O 1
ATOM 705 N N . VAL A 1 92 ? 1.695 11.162 -9.251 1.00 82.25 92 VAL A N 1
ATOM 706 C CA . VAL A 1 92 ? 1.289 12.574 -9.357 1.00 82.25 92 VAL A CA 1
ATOM 707 C C . VAL A 1 92 ? 1.278 13.041 -10.812 1.00 82.25 92 VAL A C 1
ATOM 709 O O . VAL A 1 92 ? 0.297 13.635 -11.249 1.00 82.25 92 VAL A O 1
ATOM 712 N N . GLN A 1 93 ? 2.309 12.718 -11.595 1.00 78.69 93 GLN A N 1
ATOM 713 C CA . GLN A 1 93 ? 2.369 13.065 -13.016 1.00 78.69 93 GLN A CA 1
ATOM 714 C C . GLN A 1 93 ? 1.224 12.414 -13.803 1.00 78.69 93 GLN A C 1
ATOM 716 O O . GLN A 1 93 ? 0.571 13.073 -14.609 1.00 78.69 93 GLN A O 1
ATOM 721 N N . ARG A 1 94 ? 0.950 11.128 -13.552 1.00 81.12 94 ARG A N 1
ATOM 722 C CA . ARG A 1 94 ? -0.162 10.396 -14.175 1.00 81.12 94 ARG A CA 1
ATOM 723 C C . ARG A 1 94 ? -1.508 11.012 -13.814 1.00 81.12 94 ARG A C 1
ATOM 725 O O . ARG A 1 94 ? -2.351 11.179 -14.688 1.00 81.12 94 ARG A O 1
ATOM 732 N N . ILE A 1 95 ? -1.699 11.348 -12.541 1.00 78.31 95 ILE A N 1
ATOM 733 C CA . ILE A 1 95 ? -2.888 12.050 -12.062 1.00 78.31 95 ILE A CA 1
ATOM 734 C C . ILE A 1 95 ? -3.023 13.383 -12.792 1.00 78.31 95 ILE A C 1
ATOM 736 O O . ILE A 1 95 ? -4.066 13.599 -13.383 1.00 78.31 95 ILE A O 1
ATOM 740 N N . GLY A 1 96 ? -1.984 14.221 -12.842 1.00 72.94 96 GLY A N 1
ATOM 741 C CA . GLY A 1 96 ? -2.043 15.523 -13.515 1.00 72.94 96 GLY A CA 1
ATOM 742 C C . GLY A 1 96 ? -2.308 15.436 -15.023 1.00 72.94 96 GLY A C 1
ATOM 743 O O . GLY A 1 96 ? -2.961 16.308 -15.585 1.00 72.94 96 GLY A O 1
ATOM 744 N N . GLN A 1 97 ? -1.851 14.368 -15.685 1.00 73.81 97 GLN A N 1
ATOM 745 C CA . GLN A 1 97 ? -2.149 14.115 -17.101 1.00 73.81 97 GLN A CA 1
ATOM 746 C C . GLN A 1 97 ? -3.600 13.679 -17.345 1.00 73.81 97 GLN A C 1
ATOM 748 O O . GLN A 1 97 ? -4.134 13.933 -18.421 1.00 73.81 97 GLN A O 1
ATOM 753 N N . GLN A 1 98 ? -4.227 12.987 -16.388 1.00 70.00 98 GLN A N 1
ATOM 754 C CA . GLN A 1 98 ? -5.590 12.460 -16.539 1.00 70.00 98 GLN A CA 1
ATOM 755 C C . GLN A 1 98 ? -6.657 13.362 -15.919 1.00 70.00 98 GLN A C 1
ATOM 757 O O . GLN A 1 98 ? -7.792 13.406 -16.389 1.00 70.00 98 GLN A O 1
ATOM 762 N N . LEU A 1 99 ? -6.293 14.059 -14.852 1.00 67.31 99 LEU A N 1
ATOM 763 C CA . LEU A 1 99 ? -7.131 14.896 -14.019 1.00 67.31 99 LEU A CA 1
ATOM 764 C C . LEU A 1 99 ? -6.508 16.290 -14.062 1.00 67.31 99 LEU A C 1
ATOM 766 O O . LEU A 1 99 ? -5.497 16.540 -13.409 1.00 67.31 99 LEU A O 1
ATOM 770 N N . GLY A 1 100 ? -7.080 17.189 -14.867 1.00 61.16 100 GLY A N 1
ATOM 771 C CA . GLY A 1 100 ? -6.691 18.600 -14.841 1.00 61.16 100 GLY A CA 1
ATOM 772 C C . GLY A 1 100 ? -6.703 19.136 -13.403 1.00 61.16 100 GLY A C 1
ATOM 773 O O . GLY A 1 100 ? -7.505 18.686 -12.577 1.00 61.16 100 GLY A O 1
ATOM 774 N N . ALA A 1 101 ? -5.781 20.051 -13.093 1.00 59.06 101 ALA A N 1
ATOM 775 C CA . ALA A 1 101 ? -5.544 20.520 -11.730 1.00 59.06 101 ALA A CA 1
ATOM 776 C C . ALA A 1 101 ? -6.848 20.954 -11.028 1.00 59.06 101 ALA A C 1
ATOM 778 O O . ALA A 1 101 ? -7.634 21.723 -11.576 1.00 59.06 101 ALA A O 1
ATOM 779 N N . GLY A 1 102 ? -7.072 20.451 -9.809 1.00 62.12 102 GLY A N 1
ATOM 780 C CA . GLY A 1 102 ? -8.143 20.914 -8.918 1.00 62.12 102 GLY A CA 1
ATOM 781 C C . GLY A 1 102 ? -9.511 20.237 -9.065 1.00 62.12 102 GLY A C 1
ATOM 782 O O . GLY A 1 102 ? -10.436 20.601 -8.340 1.00 62.12 102 GLY A O 1
ATOM 783 N N . ARG A 1 103 ? -9.679 19.244 -9.949 1.00 71.56 103 ARG A N 1
ATOM 784 C CA . ARG A 1 103 ? -10.969 18.547 -10.083 1.00 71.56 103 ARG A CA 1
ATOM 785 C C . ARG A 1 103 ? -11.123 17.440 -9.035 1.00 71.56 103 ARG A C 1
ATOM 787 O O . ARG A 1 103 ? -10.445 16.417 -9.105 1.00 71.56 103 ARG A O 1
ATOM 794 N N . LYS A 1 104 ? -12.059 17.628 -8.103 1.00 81.19 104 LYS A N 1
ATOM 795 C CA . LYS A 1 104 ? -12.503 16.576 -7.180 1.00 81.19 104 LYS A CA 1
ATOM 796 C C . LYS A 1 104 ? -13.330 15.525 -7.922 1.00 81.19 104 LYS A C 1
ATOM 798 O O . LYS A 1 104 ? -14.127 15.871 -8.795 1.00 81.19 104 LYS A O 1
ATOM 803 N N . LEU A 1 105 ? -13.127 14.252 -7.599 1.00 80.44 105 LEU A N 1
ATOM 804 C CA . LEU A 1 105 ? -13.765 13.121 -8.267 1.00 80.44 105 LEU A CA 1
ATOM 805 C C . LEU A 1 105 ? -14.224 12.049 -7.274 1.00 80.44 105 LEU A C 1
ATOM 807 O O . LEU A 1 105 ? -13.615 11.895 -6.213 1.00 80.44 105 LEU A O 1
ATOM 811 N N . PRO A 1 106 ? -15.221 11.229 -7.655 1.00 84.50 106 PRO A N 1
ATOM 812 C CA . PRO A 1 106 ? -15.639 10.102 -6.840 1.00 84.50 106 PRO A CA 1
ATOM 813 C C . PRO A 1 106 ? -14.509 9.074 -6.718 1.00 84.50 106 PRO A C 1
ATOM 815 O O . PRO A 1 106 ? -13.761 8.817 -7.673 1.00 84.50 106 PRO A O 1
ATOM 818 N N . ALA A 1 107 ? -14.441 8.402 -5.570 1.00 83.00 107 ALA A N 1
ATOM 819 C CA . ALA A 1 107 ? -13.383 7.466 -5.179 1.00 83.00 107 ALA A CA 1
ATOM 820 C C . ALA A 1 107 ? -12.980 6.488 -6.286 1.00 83.00 107 ALA A C 1
ATOM 822 O O . ALA A 1 107 ? -11.803 6.214 -6.515 1.00 83.00 107 ALA A O 1
ATOM 823 N N . ARG A 1 108 ? -13.970 5.935 -6.993 1.00 83.69 108 ARG A N 1
ATOM 824 C CA . ARG A 1 108 ? -13.741 4.955 -8.058 1.00 83.69 108 ARG A CA 1
ATOM 825 C C . ARG A 1 108 ? -12.926 5.544 -9.210 1.00 83.69 108 ARG A C 1
ATOM 827 O O . ARG A 1 108 ? -12.051 4.851 -9.727 1.00 83.69 108 ARG A O 1
ATOM 834 N N . ALA A 1 109 ? -13.207 6.786 -9.598 1.00 81.75 109 ALA A N 1
ATOM 835 C CA . ALA A 1 109 ? -12.500 7.479 -10.667 1.00 81.75 109 ALA A CA 1
ATOM 836 C C . ALA A 1 109 ? -11.078 7.852 -10.228 1.00 81.75 109 ALA A C 1
ATOM 838 O O . ALA A 1 109 ? -10.129 7.553 -10.953 1.00 81.75 109 ALA A O 1
ATOM 839 N N . VAL A 1 110 ? -10.913 8.367 -9.002 1.00 82.81 110 VAL A N 1
ATOM 840 C CA . VAL A 1 110 ? -9.590 8.658 -8.420 1.00 82.81 110 VAL A CA 1
ATOM 841 C C . VAL A 1 110 ? -8.726 7.396 -8.378 1.00 82.81 110 VAL A C 1
ATOM 843 O O . VAL A 1 110 ? -7.615 7.370 -8.904 1.00 82.81 110 VAL A O 1
ATOM 846 N N . LEU A 1 111 ? -9.252 6.289 -7.843 1.00 86.75 111 LEU A N 1
ATOM 847 C CA . LEU A 1 111 ? -8.518 5.023 -7.777 1.00 86.75 111 LEU A CA 1
ATOM 848 C C . LEU A 1 111 ? -8.229 4.429 -9.167 1.00 86.75 111 LEU A C 1
ATOM 850 O O . LEU A 1 111 ? -7.220 3.738 -9.330 1.00 86.75 111 LEU A O 1
ATOM 854 N N . ALA A 1 112 ? -9.088 4.654 -10.166 1.00 82.50 112 ALA A N 1
ATOM 855 C CA . ALA A 1 112 ? -8.845 4.215 -11.542 1.00 82.50 112 ALA A CA 1
ATOM 856 C C . ALA A 1 112 ? -7.713 5.013 -12.206 1.00 82.50 112 ALA A C 1
ATOM 858 O O . ALA A 1 112 ? -6.841 4.401 -12.833 1.00 82.50 112 ALA A O 1
ATOM 859 N N . ALA A 1 113 ? -7.696 6.334 -12.010 1.00 81.19 113 ALA A N 1
ATOM 860 C CA . ALA A 1 113 ? -6.637 7.219 -12.486 1.00 81.19 113 ALA A CA 1
ATOM 861 C C . ALA A 1 113 ? -5.292 6.881 -11.825 1.00 81.19 113 ALA A C 1
ATOM 863 O O . ALA A 1 113 ? -4.301 6.633 -12.512 1.00 81.19 113 ALA A O 1
ATOM 864 N N . ILE A 1 114 ? -5.281 6.714 -10.496 1.00 83.19 114 ILE A N 1
ATOM 865 C CA . ILE A 1 114 ? -4.094 6.298 -9.733 1.00 83.19 114 ILE A CA 1
ATOM 866 C C . ILE A 1 114 ? -3.544 4.975 -10.274 1.00 83.19 114 ILE A C 1
ATOM 868 O O . ILE A 1 114 ? -2.360 4.875 -10.592 1.00 83.19 114 ILE A O 1
ATOM 872 N N . LYS A 1 115 ? -4.400 3.963 -10.471 1.00 82.25 115 LYS A N 1
ATOM 873 C CA . LYS A 1 115 ? -3.988 2.656 -11.016 1.00 82.25 115 LYS A CA 1
ATOM 874 C C . LYS A 1 115 ? -3.497 2.710 -12.469 1.00 82.25 115 LYS A C 1
ATOM 876 O O . LYS A 1 115 ? -2.914 1.716 -12.903 1.00 82.25 115 LYS A O 1
ATOM 881 N N . GLY A 1 116 ? -3.746 3.800 -13.200 1.00 72.44 116 GLY A N 1
ATOM 882 C CA . GLY A 1 116 ? -3.451 3.927 -14.6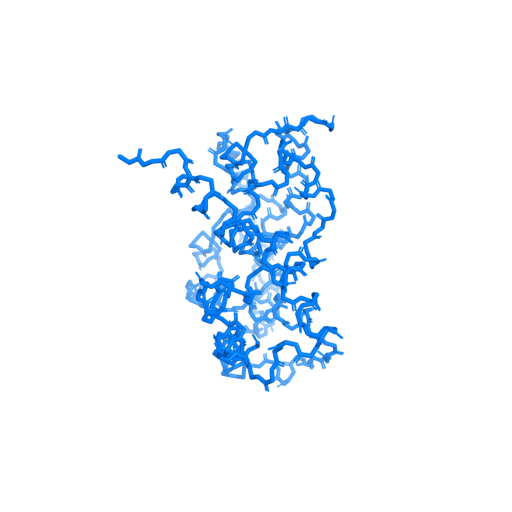29 1.00 72.44 116 GLY A CA 1
ATOM 883 C C . GLY A 1 116 ? -4.367 3.090 -15.520 1.00 72.44 116 GLY A C 1
ATOM 884 O O . GLY A 1 116 ? -3.914 2.559 -16.526 1.00 72.44 116 GLY A O 1
ATOM 885 N N . ARG A 1 117 ? -5.639 2.908 -15.126 1.00 60.41 117 ARG A N 1
ATOM 886 C CA . ARG A 1 117 ? -6.619 2.093 -15.873 1.00 60.41 117 ARG A CA 1
ATOM 887 C C . ARG A 1 117 ? -7.436 2.863 -16.916 1.00 60.41 117 ARG A C 1
ATOM 889 O O . ARG A 1 117 ? -8.165 2.219 -17.661 1.00 60.41 117 ARG A O 1
ATOM 896 N N . VAL A 1 118 ? -7.334 4.191 -16.991 1.00 46.41 118 VAL A N 1
ATOM 897 C CA . VAL A 1 118 ? -7.950 4.958 -18.087 1.00 46.41 118 VAL A CA 1
ATOM 898 C C . VAL A 1 118 ? -6.963 5.010 -19.255 1.00 46.41 118 VAL A C 1
ATOM 900 O O . VAL A 1 118 ? -5.809 5.393 -19.079 1.00 46.41 118 VAL A O 1
ATOM 903 N N . SER A 1 119 ? -7.434 4.512 -20.394 1.00 36.12 119 SER A N 1
ATOM 904 C CA . SER A 1 119 ? -6.711 4.036 -21.571 1.00 36.12 119 SER A CA 1
ATOM 905 C C . SER A 1 119 ? -5.608 4.919 -22.147 1.00 36.12 119 SER A C 1
ATOM 907 O O . SER A 1 119 ? -5.741 6.127 -22.302 1.00 36.12 119 SER A O 1
ATOM 909 N N . GLY A 1 120 ? -4.584 4.217 -22.627 1.00 29.95 120 GLY A N 1
ATOM 910 C CA . GLY A 1 120 ? -3.663 4.654 -23.661 1.00 29.95 120 GLY A CA 1
ATOM 911 C C . GLY A 1 120 ? -2.485 3.685 -23.733 1.00 29.95 120 GLY A C 1
ATOM 912 O O . GLY A 1 120 ? -1.603 3.766 -22.877 1.00 29.95 120 GLY A O 1
ATOM 913 N N . PRO A 1 121 ? -2.423 2.756 -24.708 1.00 36.00 121 PRO A N 1
ATOM 914 C CA . PRO A 1 121 ? -1.195 2.033 -24.973 1.00 36.00 121 PRO A CA 1
ATOM 915 C C . PRO A 1 121 ? -0.223 3.051 -25.570 1.00 36.00 121 PRO A C 1
ATOM 917 O O . PRO A 1 121 ? -0.218 3.287 -26.777 1.00 36.00 121 PRO A O 1
ATOM 920 N N . ARG A 1 122 ? 0.599 3.692 -24.734 1.00 39.03 122 ARG A N 1
ATOM 921 C CA . ARG A 1 122 ? 1.814 4.326 -25.244 1.00 39.03 122 ARG A CA 1
ATOM 922 C C . ARG A 1 122 ? 2.662 3.184 -25.782 1.00 39.03 122 ARG A C 1
ATOM 924 O O . ARG A 1 122 ? 3.261 2.438 -25.012 1.00 39.03 122 ARG A O 1
ATOM 931 N N . ARG A 1 123 ? 2.600 2.990 -27.105 1.00 39.56 123 ARG A N 1
ATOM 932 C CA . ARG A 1 123 ? 3.504 2.117 -27.849 1.00 39.56 123 ARG A CA 1
ATOM 933 C C . ARG A 1 123 ? 4.903 2.427 -27.336 1.00 39.56 123 ARG A C 1
ATOM 935 O O . ARG A 1 123 ? 5.354 3.563 -27.458 1.00 39.56 123 ARG A O 1
ATOM 942 N N . ALA A 1 124 ? 5.531 1.438 -26.709 1.00 39.62 124 ALA A N 1
ATOM 943 C CA . ALA A 1 124 ? 6.934 1.512 -26.364 1.00 39.62 124 ALA A CA 1
ATOM 944 C C . ALA A 1 124 ? 7.678 1.787 -27.673 1.00 39.62 124 ALA A C 1
ATOM 946 O O . ALA A 1 124 ? 7.716 0.932 -28.558 1.00 39.62 124 ALA A O 1
ATOM 947 N N . LEU A 1 125 ? 8.176 3.013 -27.836 1.00 41.06 125 LEU A N 1
ATOM 948 C CA . LEU A 1 125 ? 9.124 3.323 -28.893 1.00 41.06 125 LEU A CA 1
ATOM 949 C C . LEU A 1 125 ? 10.307 2.390 -28.655 1.00 41.06 125 LEU A C 1
ATOM 951 O O . LEU A 1 125 ? 10.954 2.454 -27.609 1.00 41.06 125 LEU A O 1
ATOM 955 N N . GLY A 1 126 ? 10.506 1.454 -29.581 1.00 39.12 126 GLY A N 1
ATOM 956 C CA . GLY A 1 126 ? 11.594 0.493 -29.535 1.00 39.12 126 GLY A CA 1
ATOM 957 C C . GLY A 1 126 ? 12.920 1.239 -29.521 1.00 39.12 126 GLY A C 1
ATOM 958 O O . GLY A 1 126 ? 13.385 1.703 -30.557 1.00 39.12 126 GLY A O 1
ATOM 959 N N . ARG A 1 127 ? 13.518 1.374 -28.337 1.00 43.75 127 ARG A N 1
ATOM 960 C CA . ARG A 1 127 ? 14.895 1.839 -28.177 1.00 43.75 127 ARG A CA 1
ATOM 961 C C . ARG A 1 127 ? 15.839 0.642 -28.371 1.00 43.75 127 ARG A C 1
ATOM 963 O O . ARG A 1 127 ? 15.459 -0.478 -28.010 1.00 43.75 127 ARG A O 1
ATOM 970 N N . PRO A 1 128 ? 17.049 0.816 -28.934 1.00 41.78 128 PRO A N 1
ATOM 971 C CA . PRO A 1 128 ? 17.917 -0.308 -29.258 1.00 41.78 128 PRO A CA 1
ATOM 972 C C . PRO A 1 128 ? 18.352 -1.040 -27.985 1.00 41.78 128 PRO A C 1
ATOM 974 O O . PRO A 1 128 ? 18.993 -0.481 -27.099 1.00 41.78 128 PRO A O 1
ATOM 977 N N . ARG A 1 129 ? 18.009 -2.326 -27.928 1.00 48.12 129 ARG A N 1
ATOM 978 C CA . ARG A 1 129 ? 18.078 -3.255 -26.787 1.00 48.12 129 ARG A CA 1
ATOM 979 C C . ARG A 1 129 ? 19.495 -3.574 -26.260 1.00 48.12 129 ARG A C 1
ATOM 981 O O . ARG A 1 129 ? 19.619 -4.326 -25.295 1.00 48.12 129 ARG A O 1
ATOM 988 N N . ASN A 1 130 ? 20.563 -3.033 -26.854 1.00 42.94 130 ASN A N 1
ATOM 989 C CA . ASN A 1 130 ? 21.902 -3.634 -26.738 1.00 42.94 130 ASN A CA 1
ATOM 990 C C . ASN A 1 130 ? 22.978 -2.815 -26.002 1.00 42.94 130 ASN A C 1
ATOM 992 O O . ASN A 1 130 ? 23.933 -3.423 -25.523 1.00 42.94 130 ASN A O 1
ATOM 996 N N . ALA A 1 131 ? 22.850 -1.492 -25.847 1.00 43.38 131 ALA A N 1
ATOM 997 C CA . ALA A 1 131 ? 23.914 -0.689 -25.219 1.00 43.38 131 ALA A CA 1
ATOM 998 C C . ALA A 1 131 ? 23.785 -0.599 -23.683 1.00 43.38 131 ALA A C 1
ATOM 1000 O O . ALA A 1 131 ? 24.760 -0.798 -22.962 1.00 43.38 131 ALA A O 1
ATOM 1001 N N . GLU A 1 132 ? 22.573 -0.385 -23.162 1.00 46.22 132 GLU A N 1
ATOM 1002 C CA . GLU A 1 132 ? 22.352 -0.165 -21.720 1.00 46.22 132 GLU A CA 1
ATOM 1003 C C . GLU A 1 132 ? 22.368 -1.477 -20.911 1.00 46.22 132 GLU A C 1
ATOM 1005 O O . GLU A 1 132 ? 22.830 -1.508 -19.772 1.00 46.22 132 GLU A O 1
ATOM 1010 N N . ASN A 1 133 ? 21.988 -2.603 -21.526 1.00 46.94 133 ASN A N 1
ATOM 1011 C CA . ASN A 1 133 ? 22.031 -3.925 -20.887 1.00 46.94 133 ASN A CA 1
ATOM 1012 C C . ASN A 1 133 ? 23.457 -4.396 -20.547 1.00 46.94 133 ASN A C 1
ATOM 1014 O O . ASN A 1 133 ? 23.631 -5.196 -19.629 1.00 46.94 133 ASN A O 1
ATOM 1018 N N . LYS A 1 134 ? 24.485 -3.901 -21.251 1.00 42.44 134 LYS A N 1
ATOM 1019 C CA . LYS A 1 134 ? 25.885 -4.282 -20.997 1.00 42.44 134 LYS A CA 1
ATOM 1020 C C . LYS A 1 134 ? 26.451 -3.611 -19.739 1.00 42.44 134 LYS A C 1
ATOM 1022 O O . LYS A 1 134 ? 27.214 -4.244 -19.021 1.00 42.44 134 LYS A O 1
ATOM 1027 N N . VAL A 1 135 ? 26.018 -2.384 -19.438 1.00 43.78 135 VAL A N 1
ATOM 1028 C CA . VAL A 1 135 ? 26.391 -1.644 -18.213 1.00 43.78 135 VAL A CA 1
ATOM 1029 C C . VAL A 1 135 ? 25.581 -2.120 -16.995 1.00 43.78 135 VAL A C 1
ATOM 1031 O O . VAL A 1 135 ? 26.035 -2.033 -15.858 1.00 43.78 135 VAL A O 1
ATOM 1034 N N . LEU A 1 136 ? 24.386 -2.676 -17.219 1.00 48.59 136 LEU A N 1
ATOM 1035 C CA . LEU A 1 136 ? 23.474 -3.129 -16.162 1.00 48.59 136 LEU A CA 1
ATOM 1036 C C . LEU A 1 136 ? 23.691 -4.591 -15.721 1.00 48.59 136 LEU A C 1
ATOM 1038 O O . LEU A 1 136 ? 23.223 -4.970 -14.650 1.00 48.59 136 LEU A O 1
ATOM 1042 N N . LYS A 1 137 ? 24.412 -5.427 -16.477 1.00 48.81 137 LYS A N 1
ATOM 1043 C CA . LYS A 1 137 ? 24.743 -6.805 -16.046 1.00 48.81 137 LYS A CA 1
ATOM 1044 C C . LYS A 1 137 ? 25.840 -6.883 -14.975 1.00 48.81 137 LYS A C 1
ATOM 1046 O O . LYS A 1 137 ? 26.006 -7.928 -14.361 1.00 48.81 137 LYS A O 1
ATOM 1051 N N . THR A 1 138 ? 26.581 -5.801 -14.744 1.00 46.47 138 THR A N 1
ATOM 1052 C CA . THR A 1 138 ? 27.752 -5.769 -13.848 1.00 46.47 138 THR A CA 1
ATOM 1053 C C . THR A 1 138 ? 27.431 -5.392 -12.405 1.00 46.47 138 THR A C 1
ATOM 1055 O O . THR A 1 138 ? 28.265 -5.592 -11.529 1.00 46.47 138 THR A O 1
ATOM 1058 N N . THR A 1 139 ? 26.244 -4.849 -12.127 1.00 55.91 139 THR A N 1
ATOM 1059 C CA . THR A 1 139 ? 25.829 -4.527 -10.754 1.00 55.91 139 THR A CA 1
ATOM 1060 C C . THR A 1 139 ? 24.998 -5.671 -10.175 1.00 55.91 139 THR A C 1
ATOM 1062 O O . THR A 1 139 ? 24.042 -6.090 -10.829 1.00 55.91 139 THR A O 1
ATOM 1065 N N . PRO A 1 140 ? 25.317 -6.167 -8.964 1.00 64.44 140 PRO A N 1
ATOM 1066 C CA . PRO A 1 140 ? 24.594 -7.278 -8.359 1.00 64.44 140 PRO A CA 1
ATOM 1067 C C . PRO A 1 140 ? 23.100 -6.961 -8.231 1.00 64.44 140 PRO A C 1
ATOM 1069 O O . PRO A 1 140 ? 22.705 -5.816 -7.979 1.00 64.44 140 PRO A O 1
ATOM 1072 N N . ASP A 1 141 ? 22.275 -7.996 -8.389 1.00 74.12 141 ASP A N 1
ATOM 1073 C CA . ASP A 1 141 ? 20.815 -7.961 -8.269 1.00 74.12 141 ASP A CA 1
ATOM 1074 C C . ASP A 1 141 ? 20.378 -7.779 -6.805 1.00 74.12 141 ASP A C 1
ATOM 1076 O O . ASP A 1 141 ? 19.707 -8.614 -6.197 1.00 74.12 141 ASP A O 1
ATOM 1080 N N . SER A 1 142 ? 20.782 -6.663 -6.200 1.00 86.56 142 SER A N 1
ATOM 1081 C CA . SER A 1 142 ? 20.296 -6.251 -4.892 1.00 86.56 142 SER A CA 1
ATOM 1082 C C . SER A 1 142 ? 18.849 -5.743 -5.005 1.00 86.56 142 SER A C 1
ATOM 1084 O O . SER A 1 142 ? 18.461 -5.173 -6.035 1.00 86.56 142 SER A O 1
ATOM 1086 N N . PRO A 1 143 ? 18.032 -5.880 -3.942 1.00 88.50 143 PRO A N 1
ATOM 1087 C CA . PRO A 1 143 ? 16.684 -5.315 -3.890 1.00 88.50 143 PRO A CA 1
ATOM 1088 C C . PRO A 1 143 ? 16.641 -3.831 -4.276 1.00 88.50 143 PRO A C 1
ATOM 1090 O O . PRO A 1 143 ? 15.729 -3.382 -4.966 1.00 88.50 143 PRO A O 1
ATOM 1093 N N . ARG A 1 144 ? 17.656 -3.060 -3.874 1.00 87.12 144 ARG A N 1
ATOM 1094 C CA . ARG A 1 144 ? 17.728 -1.629 -4.167 1.00 87.12 144 ARG A CA 1
ATOM 1095 C C . ARG A 1 144 ? 17.966 -1.357 -5.648 1.00 87.12 144 ARG A C 1
ATOM 1097 O O . ARG A 1 144 ? 17.262 -0.536 -6.226 1.00 87.12 144 ARG A O 1
ATOM 1104 N N . ASN A 1 145 ? 18.899 -2.079 -6.265 1.00 87.69 145 ASN A N 1
ATOM 1105 C CA . ASN A 1 145 ? 19.218 -1.944 -7.683 1.00 87.69 145 ASN A CA 1
ATOM 1106 C C . ASN A 1 145 ? 18.026 -2.346 -8.567 1.00 87.69 145 ASN A C 1
ATOM 1108 O O . ASN A 1 145 ? 17.610 -1.574 -9.431 1.00 87.69 145 ASN A O 1
ATOM 1112 N N . ILE A 1 146 ? 17.403 -3.500 -8.295 1.00 90.19 146 ILE A N 1
ATOM 1113 C CA . ILE A 1 146 ? 16.216 -3.960 -9.036 1.00 90.19 146 ILE A CA 1
ATOM 1114 C C . ILE A 1 146 ? 15.065 -2.956 -8.906 1.00 90.19 146 ILE A C 1
ATOM 1116 O O . ILE A 1 146 ? 14.406 -2.644 -9.898 1.00 90.19 146 ILE A O 1
ATOM 1120 N N . SER A 1 147 ? 14.837 -2.415 -7.707 1.00 89.12 147 SER A N 1
ATOM 1121 C CA . SER A 1 147 ? 13.798 -1.408 -7.486 1.00 89.12 147 SER A CA 1
ATOM 1122 C C . SER A 1 147 ? 14.081 -0.107 -8.247 1.00 89.12 147 SER A C 1
ATOM 1124 O O . SER A 1 147 ? 13.217 0.386 -8.972 1.00 89.12 147 SER A O 1
ATOM 1126 N N . SER A 1 148 ? 15.312 0.411 -8.177 1.00 87.25 148 SER A N 1
ATOM 1127 C CA . SER A 1 148 ? 15.727 1.602 -8.931 1.00 87.25 148 SER A CA 1
ATOM 1128 C C . SER A 1 148 ? 15.559 1.418 -10.439 1.00 87.25 148 SER A C 1
ATOM 1130 O O . SER A 1 148 ? 15.041 2.311 -11.112 1.00 87.25 148 SER A O 1
ATOM 1132 N N . ARG A 1 149 ? 15.926 0.246 -10.976 1.00 87.62 149 ARG A N 1
ATOM 1133 C CA . ARG A 1 149 ? 15.696 -0.092 -12.388 1.00 87.62 149 ARG A CA 1
ATOM 1134 C C . ARG A 1 149 ? 14.213 -0.113 -12.711 1.00 87.62 149 ARG A C 1
ATOM 1136 O O . ARG A 1 149 ? 13.817 0.529 -13.680 1.00 87.62 149 ARG A O 1
ATOM 1143 N N . TYR A 1 150 ? 13.401 -0.791 -11.894 1.00 89.25 150 TYR A N 1
ATOM 1144 C CA . TYR A 1 150 ? 11.953 -0.858 -12.081 1.00 89.25 150 TYR A CA 1
ATOM 1145 C C . TYR A 1 150 ? 11.340 0.543 -12.170 1.00 89.25 150 TYR A C 1
ATOM 1147 O O . TYR A 1 150 ? 10.672 0.844 -13.158 1.00 89.25 150 TYR A O 1
ATOM 1155 N N . HIS A 1 151 ? 11.603 1.412 -11.190 1.00 85.69 151 HIS A N 1
ATOM 1156 C CA . HIS A 1 151 ? 11.077 2.778 -11.185 1.00 85.69 151 HIS A CA 1
ATOM 1157 C C . HIS A 1 151 ? 11.606 3.604 -12.361 1.00 85.69 151 HIS A C 1
ATOM 1159 O O . HIS A 1 151 ? 10.823 4.286 -13.015 1.00 85.69 151 HIS A O 1
ATOM 1165 N N . GLY A 1 152 ? 12.897 3.488 -12.689 1.00 82.69 152 GLY A N 1
ATOM 1166 C CA . GLY A 1 152 ? 13.485 4.157 -13.849 1.00 82.69 152 GLY A CA 1
ATOM 1167 C C . GLY A 1 152 ? 12.788 3.787 -15.161 1.00 82.69 152 GLY A C 1
ATOM 1168 O O . GLY A 1 152 ? 12.440 4.674 -15.938 1.00 82.69 152 GLY A O 1
ATOM 1169 N N . GLY A 1 153 ? 12.521 2.499 -15.389 1.00 80.75 153 GLY A N 1
ATOM 1170 C CA . GLY A 1 153 ? 11.818 2.049 -16.593 1.00 80.75 153 GLY A CA 1
ATOM 1171 C C . GLY A 1 153 ? 10.325 2.388 -16.599 1.00 80.75 153 GLY A C 1
ATOM 1172 O O . GLY A 1 153 ? 9.777 2.668 -17.663 1.00 80.75 153 GLY A O 1
ATOM 1173 N N . VAL A 1 154 ? 9.669 2.471 -15.434 1.00 81.75 154 VAL A N 1
ATOM 1174 C CA . VAL A 1 154 ? 8.302 3.018 -15.340 1.00 81.75 154 VAL A CA 1
ATOM 1175 C C . VAL A 1 154 ? 8.285 4.491 -15.753 1.00 81.75 154 VAL A C 1
ATOM 1177 O O . VAL A 1 154 ? 7.466 4.872 -16.589 1.00 81.75 154 VAL A O 1
ATOM 1180 N N . SER A 1 155 ? 9.204 5.309 -15.229 1.00 73.44 155 SER A N 1
ATOM 1181 C CA . SER A 1 155 ? 9.299 6.738 -15.562 1.00 73.44 155 SER A CA 1
ATOM 1182 C C . SER A 1 155 ? 9.618 6.981 -17.039 1.00 73.44 155 SER A C 1
ATOM 1184 O O . SER A 1 155 ? 9.102 7.923 -17.635 1.00 73.44 155 SER A O 1
ATOM 1186 N N . ARG A 1 156 ? 10.431 6.112 -17.655 1.00 77.12 156 ARG A N 1
ATOM 1187 C CA . ARG A 1 156 ? 10.739 6.154 -19.096 1.00 77.12 156 ARG A CA 1
ATOM 1188 C C . ARG A 1 156 ? 9.643 5.550 -19.983 1.00 77.12 156 ARG A C 1
ATOM 1190 O O . ARG A 1 156 ? 9.720 5.667 -21.202 1.00 77.12 156 ARG A O 1
ATOM 1197 N N . GLY A 1 157 ? 8.619 4.922 -19.401 1.00 74.31 157 GLY A N 1
ATOM 1198 C CA . GLY A 1 157 ? 7.544 4.260 -20.145 1.00 74.31 157 GLY A CA 1
ATOM 1199 C C . GLY A 1 157 ? 7.945 2.933 -20.801 1.00 74.31 157 GLY A C 1
ATOM 1200 O O . GLY A 1 157 ? 7.235 2.452 -21.680 1.00 74.31 157 GLY A O 1
ATOM 1201 N N . GLU A 1 158 ? 9.055 2.325 -20.378 1.00 79.81 158 GLU A N 1
ATOM 1202 C CA . GLU A 1 158 ? 9.544 1.027 -20.871 1.00 79.81 158 GLU A CA 1
ATOM 1203 C C . GLU A 1 158 ? 8.635 -0.124 -20.424 1.00 79.81 158 GLU A C 1
ATOM 1205 O O . GLU A 1 158 ? 8.453 -1.114 -21.134 1.00 79.81 158 GLU A O 1
ATOM 1210 N N . TRP A 1 159 ? 8.033 0.011 -19.241 1.00 83.88 159 TRP A N 1
ATOM 1211 C CA . TRP A 1 159 ? 7.066 -0.940 -18.711 1.00 83.88 159 TRP A CA 1
ATOM 1212 C C . TRP A 1 159 ? 6.075 -0.288 -17.752 1.00 83.88 159 TRP A C 1
ATOM 1214 O O . TRP A 1 159 ? 6.338 0.727 -17.118 1.00 83.88 159 TRP A O 1
ATOM 1224 N N . THR A 1 160 ? 4.928 -0.945 -17.593 1.00 79.69 160 THR A N 1
ATOM 1225 C CA . THR A 1 160 ? 3.854 -0.548 -16.666 1.00 79.69 160 THR A CA 1
ATOM 1226 C C . THR A 1 160 ? 3.523 -1.638 -15.643 1.00 79.69 160 THR A C 1
ATOM 1228 O O . THR A 1 160 ? 2.575 -1.514 -14.867 1.00 79.69 160 THR A O 1
ATOM 1231 N N . SER A 1 161 ? 4.272 -2.748 -15.645 1.00 81.25 161 SER A N 1
ATOM 1232 C CA . SER A 1 161 ? 4.020 -3.883 -14.757 1.00 81.25 161 SER A CA 1
ATOM 1233 C C . SER A 1 161 ? 5.293 -4.635 -14.378 1.00 81.25 161 SER A C 1
ATOM 1235 O O . SER A 1 161 ? 6.249 -4.706 -15.152 1.00 81.25 161 SER A O 1
ATOM 1237 N N . TYR A 1 162 ? 5.260 -5.295 -13.215 1.00 87.38 162 TYR A N 1
ATOM 1238 C CA . TYR A 1 162 ? 6.339 -6.179 -12.762 1.00 87.38 162 TYR A CA 1
ATOM 1239 C C . TYR A 1 162 ? 6.673 -7.275 -13.774 1.00 87.38 162 TYR A C 1
ATOM 1241 O O . TYR A 1 162 ? 7.833 -7.626 -13.927 1.00 87.38 162 TYR A O 1
ATOM 1249 N N . SER A 1 163 ? 5.667 -7.820 -14.465 1.00 85.44 163 SER A N 1
ATOM 1250 C CA . SER A 1 163 ? 5.862 -8.890 -15.448 1.00 85.44 163 SER A CA 1
ATOM 1251 C C . SER A 1 163 ? 6.626 -8.406 -16.681 1.00 85.44 163 SER A C 1
ATOM 1253 O O . SER A 1 163 ? 7.448 -9.143 -17.210 1.00 85.44 163 SER A O 1
ATOM 1255 N N . ALA A 1 164 ? 6.366 -7.178 -17.135 1.00 80.69 164 ALA A N 1
ATOM 1256 C CA . ALA A 1 164 ? 7.088 -6.588 -18.259 1.00 80.69 164 ALA A CA 1
ATOM 1257 C C . ALA A 1 164 ? 8.548 -6.284 -17.885 1.00 80.69 164 ALA A C 1
ATOM 1259 O O . ALA A 1 164 ? 9.449 -6.673 -18.620 1.00 80.69 164 ALA A O 1
ATOM 1260 N N . CYS A 1 165 ? 8.782 -5.703 -16.703 1.00 85.50 165 CYS A N 1
ATOM 1261 C CA . CYS A 1 165 ? 10.134 -5.482 -16.184 1.00 85.50 165 CYS A CA 1
ATOM 1262 C C . CYS A 1 165 ? 10.907 -6.799 -15.989 1.00 85.50 165 CYS A C 1
ATOM 1264 O O . CYS A 1 165 ? 12.043 -6.913 -16.432 1.00 85.50 165 CYS A O 1
ATOM 1266 N N . ALA A 1 166 ? 10.271 -7.821 -15.407 1.00 87.56 166 ALA A N 1
ATOM 1267 C CA . ALA A 1 166 ? 10.866 -9.142 -15.201 1.00 87.56 166 ALA A CA 1
ATOM 1268 C C . ALA A 1 166 ? 11.369 -9.773 -16.507 1.00 87.56 166 ALA A C 1
ATOM 1270 O O . ALA A 1 166 ? 12.480 -10.283 -16.550 1.00 87.56 166 ALA A O 1
ATOM 1271 N N . ARG A 1 167 ? 10.575 -9.690 -17.585 1.00 86.50 167 ARG A N 1
ATOM 1272 C CA . ARG A 1 167 ? 10.983 -10.174 -18.913 1.00 86.50 167 ARG A CA 1
ATOM 1273 C C . ARG A 1 167 ? 12.100 -9.335 -19.529 1.00 86.50 167 ARG A C 1
ATOM 1275 O O . ARG A 1 167 ? 12.939 -9.880 -20.231 1.00 86.50 167 ARG A O 1
ATOM 1282 N N . ALA A 1 168 ? 12.085 -8.021 -19.314 1.00 84.62 168 ALA A N 1
ATOM 1283 C CA . ALA A 1 168 ? 13.090 -7.119 -19.870 1.00 84.62 168 ALA A CA 1
ATOM 1284 C C . ALA A 1 168 ? 14.460 -7.288 -19.197 1.00 84.62 168 ALA A C 1
ATOM 1286 O O . ALA A 1 168 ? 15.482 -7.229 -19.874 1.00 84.62 168 ALA A O 1
ATOM 1287 N N . LEU A 1 169 ? 14.464 -7.509 -17.880 1.00 83.44 169 LEU A N 1
ATOM 1288 C CA . LEU A 1 169 ? 15.667 -7.663 -17.061 1.00 83.44 169 LEU A CA 1
ATOM 1289 C C . LEU A 1 169 ? 16.103 -9.125 -16.869 1.00 83.44 169 LEU A C 1
ATOM 1291 O O . LEU A 1 169 ? 17.135 -9.351 -16.254 1.00 83.44 169 LEU A O 1
ATOM 1295 N N . ASP A 1 170 ? 15.331 -10.089 -17.377 1.00 85.81 170 ASP A N 1
ATOM 1296 C CA . ASP A 1 170 ? 15.560 -11.534 -17.223 1.00 85.81 170 ASP A CA 1
ATOM 1297 C C . ASP A 1 170 ? 15.700 -11.990 -15.757 1.00 85.81 170 ASP A C 1
ATOM 1299 O O . ASP A 1 170 ? 16.581 -12.757 -15.380 1.00 85.81 170 ASP A O 1
ATOM 1303 N N . ILE A 1 171 ? 14.807 -11.489 -14.897 1.00 87.44 171 ILE A N 1
ATOM 1304 C CA . ILE A 1 171 ? 14.774 -11.814 -13.464 1.00 87.44 171 ILE A CA 1
ATOM 1305 C C . ILE A 1 171 ? 13.384 -12.289 -13.035 1.00 87.44 171 ILE A C 1
ATOM 1307 O O . ILE A 1 171 ? 12.371 -11.876 -13.610 1.00 87.44 171 ILE A O 1
ATOM 1311 N N . PRO A 1 172 ? 13.270 -13.109 -11.972 1.00 89.56 172 PRO A N 1
ATOM 1312 C CA . PRO A 1 172 ? 11.973 -13.568 -11.497 1.00 89.56 172 PRO A CA 1
ATOM 1313 C C . PRO A 1 172 ? 11.049 -12.400 -11.133 1.00 89.56 172 PRO A C 1
ATOM 1315 O O . PRO A 1 172 ? 11.403 -11.530 -10.335 1.00 89.56 172 PRO A O 1
ATOM 1318 N N . ARG A 1 173 ? 9.798 -12.429 -11.616 1.00 91.12 173 ARG A N 1
ATOM 1319 C CA . ARG A 1 173 ? 8.763 -11.427 -11.274 1.00 91.12 173 ARG A CA 1
ATOM 1320 C C . ARG A 1 173 ? 8.627 -11.202 -9.767 1.00 91.12 173 ARG A C 1
ATOM 1322 O O . ARG A 1 173 ? 8.370 -10.081 -9.332 1.00 91.12 173 ARG A O 1
ATOM 1329 N N . LYS A 1 174 ? 8.770 -12.268 -8.972 1.00 91.19 174 LYS A N 1
ATOM 1330 C CA . LYS A 1 174 ? 8.732 -12.192 -7.507 1.00 91.19 174 LYS A CA 1
ATOM 1331 C C . LYS A 1 174 ? 9.843 -11.289 -6.966 1.00 91.19 174 LYS A C 1
ATOM 1333 O O . LYS A 1 174 ? 9.559 -10.475 -6.103 1.00 91.19 174 LYS A O 1
ATOM 1338 N N . ASN A 1 175 ? 11.055 -11.375 -7.508 1.00 90.38 175 ASN A N 1
ATOM 1339 C CA . ASN A 1 175 ? 12.176 -10.544 -7.077 1.00 90.38 175 ASN A CA 1
ATOM 1340 C C . ASN A 1 175 ? 11.963 -9.076 -7.456 1.00 90.38 175 ASN A C 1
ATOM 1342 O O . ASN A 1 175 ? 12.236 -8.212 -6.634 1.00 90.38 175 ASN A O 1
ATOM 1346 N N . VAL A 1 176 ? 11.385 -8.786 -8.630 1.00 90.31 176 VAL A N 1
ATOM 1347 C CA . VAL A 1 176 ? 10.979 -7.413 -8.997 1.00 90.31 176 VAL A CA 1
ATOM 1348 C C . VAL A 1 176 ? 9.967 -6.860 -7.998 1.00 90.31 176 VAL A C 1
ATOM 1350 O O . VAL A 1 176 ? 10.135 -5.763 -7.474 1.00 90.31 176 VAL A O 1
ATOM 1353 N N . ARG A 1 177 ? 8.919 -7.638 -7.704 1.00 91.88 177 ARG A N 1
ATOM 1354 C CA . ARG A 1 177 ? 7.898 -7.250 -6.729 1.00 91.88 177 ARG A CA 1
ATOM 1355 C C . ARG A 1 177 ? 8.522 -7.005 -5.354 1.00 91.88 177 ARG A C 1
ATOM 1357 O O . ARG A 1 177 ? 8.312 -5.940 -4.784 1.00 91.88 177 ARG A O 1
ATOM 1364 N N . ASP A 1 178 ? 9.256 -7.982 -4.832 1.00 91.44 178 ASP A N 1
ATOM 1365 C CA . ASP A 1 178 ? 9.865 -7.919 -3.504 1.00 91.44 178 ASP A CA 1
ATOM 1366 C C . ASP A 1 178 ? 10.807 -6.715 -3.410 1.00 91.44 178 ASP A C 1
ATOM 1368 O O . ASP A 1 178 ? 10.693 -5.945 -2.471 1.00 91.44 178 ASP A O 1
ATOM 1372 N N . ALA A 1 179 ? 11.668 -6.491 -4.404 1.00 91.50 179 ALA A N 1
ATOM 1373 C CA . ALA A 1 179 ? 12.586 -5.355 -4.458 1.00 91.50 179 ALA A CA 1
ATOM 1374 C C . ALA A 1 179 ? 11.868 -4.005 -4.316 1.00 91.50 179 ALA A C 1
ATOM 1376 O O . ALA A 1 179 ? 12.274 -3.151 -3.525 1.00 91.50 179 ALA A O 1
ATOM 1377 N N . VAL A 1 180 ? 10.770 -3.833 -5.052 1.00 91.06 180 VAL A N 1
ATOM 1378 C CA . VAL A 1 180 ? 9.962 -2.611 -5.030 1.00 91.06 180 VAL A CA 1
ATOM 1379 C C . VAL A 1 180 ? 9.317 -2.394 -3.658 1.00 91.06 180 VAL A C 1
ATOM 1381 O O . VAL A 1 180 ? 9.448 -1.316 -3.081 1.00 91.06 180 VAL A O 1
ATOM 1384 N N . TYR A 1 181 ? 8.706 -3.432 -3.081 1.00 88.38 181 TYR A N 1
ATOM 1385 C CA . TYR A 1 181 ? 8.108 -3.342 -1.744 1.00 88.38 181 TYR A CA 1
ATOM 1386 C C . TYR A 1 181 ? 9.149 -3.163 -0.629 1.00 88.38 181 TYR A C 1
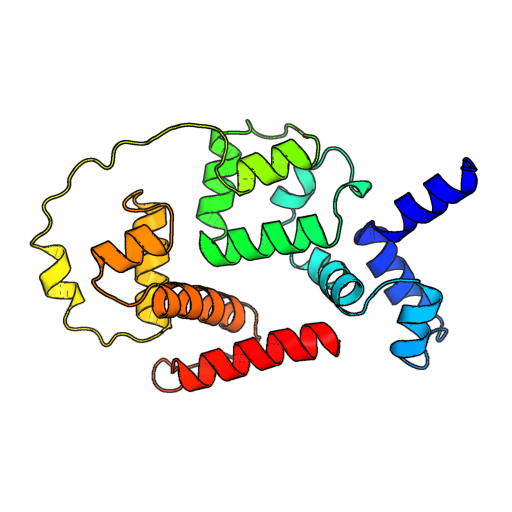ATOM 1388 O O . TYR A 1 181 ? 8.913 -2.389 0.295 1.00 88.38 181 TYR A O 1
ATOM 1396 N N . ILE A 1 182 ? 10.298 -3.838 -0.717 1.00 90.12 182 ILE A N 1
ATOM 1397 C CA . ILE A 1 182 ? 11.409 -3.706 0.235 1.00 90.12 182 ILE A CA 1
ATOM 1398 C C . ILE A 1 182 ? 11.903 -2.262 0.244 1.00 90.12 182 ILE A C 1
ATOM 1400 O O . ILE A 1 182 ? 12.008 -1.667 1.313 1.00 90.12 182 ILE A O 1
ATOM 1404 N N . LYS A 1 183 ? 12.160 -1.675 -0.933 1.00 87.44 183 LYS A N 1
ATOM 1405 C CA . LYS A 1 183 ? 12.599 -0.280 -1.025 1.00 87.44 183 LYS A CA 1
ATOM 1406 C C . LYS A 1 183 ? 11.570 0.671 -0.413 1.00 87.44 183 LYS A C 1
ATOM 1408 O O . LYS A 1 183 ? 11.949 1.507 0.397 1.00 87.44 183 LYS A O 1
ATOM 1413 N N . ALA A 1 184 ? 10.292 0.516 -0.760 1.00 84.75 184 ALA A N 1
ATOM 1414 C CA . ALA A 1 184 ? 9.231 1.369 -0.229 1.00 84.75 184 ALA A CA 1
ATOM 1415 C C . ALA A 1 184 ? 9.115 1.279 1.303 1.00 84.75 184 ALA A C 1
ATOM 1417 O O . ALA A 1 184 ? 8.932 2.298 1.965 1.00 84.75 184 ALA A O 1
ATOM 1418 N N . LEU A 1 185 ? 9.255 0.076 1.874 1.00 84.19 185 LEU A N 1
ATOM 1419 C CA . LEU A 1 185 ? 9.283 -0.108 3.323 1.00 84.19 185 LEU A CA 1
ATOM 1420 C C . LEU A 1 185 ? 10.507 0.578 3.940 1.00 84.19 185 LEU A C 1
ATOM 1422 O O . LEU A 1 185 ? 10.349 1.358 4.873 1.00 84.19 185 LEU A O 1
ATOM 1426 N N . CYS A 1 186 ? 11.705 0.342 3.403 1.00 84.56 186 CYS A N 1
ATOM 1427 C CA . CYS A 1 186 ? 12.936 0.955 3.906 1.00 84.56 186 CYS A CA 1
ATOM 1428 C C . CYS A 1 186 ? 12.906 2.485 3.838 1.00 84.56 186 CYS A C 1
ATOM 1430 O O . CYS A 1 186 ? 13.353 3.126 4.780 1.00 84.56 186 CYS A O 1
ATOM 1432 N N . ASP A 1 187 ? 12.350 3.069 2.774 1.00 81.38 187 ASP A N 1
ATOM 1433 C CA . ASP A 1 187 ? 12.199 4.524 2.652 1.00 81.38 187 ASP A CA 1
ATOM 1434 C C . ASP A 1 187 ? 11.211 5.098 3.690 1.00 81.38 187 ASP A C 1
ATOM 1436 O O . ASP A 1 187 ? 11.282 6.280 4.015 1.00 81.38 187 ASP A O 1
ATOM 1440 N N . SER A 1 188 ? 10.287 4.279 4.211 1.00 75.81 188 SER A N 1
ATOM 1441 C CA . SER A 1 188 ? 9.323 4.685 5.246 1.00 75.81 188 SER A CA 1
ATOM 1442 C C . SER A 1 188 ? 9.828 4.516 6.682 1.00 75.81 188 SER A C 1
ATOM 1444 O O . SER A 1 188 ? 9.192 5.010 7.612 1.00 75.81 188 SER A O 1
ATOM 1446 N N . LEU A 1 189 ? 10.944 3.810 6.876 1.00 80.38 189 LEU A N 1
ATOM 1447 C CA . LEU A 1 189 ? 11.549 3.606 8.188 1.00 80.38 189 LEU A CA 1
ATOM 1448 C C . LEU A 1 189 ? 12.531 4.749 8.500 1.00 80.38 189 LEU A C 1
ATOM 1450 O O . LEU A 1 189 ? 13.225 5.226 7.604 1.00 80.38 189 LEU A O 1
ATOM 1454 N N . PRO A 1 190 ? 12.674 5.155 9.774 1.00 72.56 190 PRO A N 1
ATOM 1455 C CA . PRO A 1 190 ? 13.657 6.168 10.174 1.00 72.56 190 PRO A CA 1
ATOM 1456 C C . PRO A 1 190 ? 15.113 5.671 10.077 1.00 72.56 190 PRO A C 1
ATOM 1458 O O . PRO A 1 190 ? 16.049 6.454 10.225 1.00 72.56 190 PRO A O 1
ATOM 1461 N N . VAL A 1 191 ? 15.320 4.373 9.827 1.00 77.44 191 VAL A N 1
ATOM 1462 C CA . VAL A 1 191 ? 16.634 3.725 9.740 1.00 77.44 191 VAL A CA 1
ATOM 1463 C C . VAL A 1 191 ? 17.028 3.522 8.279 1.00 77.44 191 VAL A C 1
ATOM 1465 O O . VAL A 1 191 ? 16.263 2.976 7.485 1.00 77.44 191 VAL A O 1
ATOM 1468 N N . ARG A 1 192 ? 18.262 3.904 7.928 1.00 76.88 192 ARG A N 1
ATOM 1469 C CA . ARG A 1 192 ? 18.835 3.659 6.598 1.00 76.88 192 ARG A CA 1
ATOM 1470 C C . ARG A 1 192 ? 19.593 2.337 6.579 1.00 76.88 192 ARG A C 1
ATOM 1472 O O . ARG A 1 192 ? 20.546 2.157 7.325 1.00 76.88 192 ARG A O 1
ATOM 1479 N N . PHE A 1 193 ? 19.202 1.448 5.673 1.00 78.56 193 PHE A N 1
ATOM 1480 C CA . PHE A 1 193 ? 19.935 0.214 5.401 1.00 78.56 193 PHE A CA 1
ATOM 1481 C C . PHE A 1 193 ? 21.028 0.473 4.364 1.00 78.56 193 PHE A C 1
ATOM 1483 O O . PHE A 1 193 ? 20.775 1.125 3.344 1.00 78.56 193 PHE A O 1
ATOM 1490 N N . SER A 1 194 ? 22.231 -0.048 4.607 1.00 77.94 194 SER A N 1
ATOM 1491 C CA . SER A 1 194 ? 23.274 -0.087 3.580 1.00 77.94 194 SER A CA 1
ATOM 1492 C C . SER A 1 194 ? 22.985 -1.187 2.553 1.00 77.94 194 SER A C 1
ATOM 1494 O O . SER A 1 194 ? 22.250 -2.142 2.825 1.00 77.94 194 SER A O 1
ATOM 1496 N N . ASP A 1 195 ? 23.588 -1.083 1.368 1.00 69.75 195 ASP A N 1
ATOM 1497 C CA . ASP A 1 195 ? 23.392 -2.063 0.291 1.00 69.75 195 ASP A CA 1
ATOM 1498 C C . ASP A 1 195 ? 23.880 -3.471 0.682 1.00 69.75 195 ASP A C 1
ATOM 1500 O O . ASP A 1 195 ? 23.300 -4.463 0.247 1.00 69.75 195 ASP A O 1
ATOM 1504 N N . ALA A 1 196 ? 24.886 -3.565 1.561 1.00 72.31 196 ALA A N 1
ATOM 1505 C CA . ALA A 1 196 ? 25.382 -4.833 2.100 1.00 72.31 196 ALA A CA 1
ATOM 1506 C C . ALA A 1 196 ? 24.406 -5.487 3.098 1.00 72.31 196 ALA A C 1
ATOM 1508 O O . ALA A 1 196 ? 24.365 -6.709 3.224 1.00 72.31 196 ALA A O 1
ATOM 1509 N N . GLN A 1 197 ? 23.602 -4.687 3.803 1.00 79.56 197 GLN A N 1
ATOM 1510 C CA . GLN A 1 197 ? 22.642 -5.170 4.801 1.00 79.56 197 GLN A CA 1
ATOM 1511 C C . GLN A 1 197 ? 21.287 -5.532 4.178 1.00 79.56 197 GLN A C 1
ATOM 1513 O O . GLN A 1 197 ? 20.589 -6.426 4.664 1.00 79.56 197 GLN A O 1
ATOM 1518 N N . LEU A 1 198 ? 20.900 -4.859 3.089 1.00 83.38 198 LEU A N 1
ATOM 1519 C CA . LEU A 1 198 ? 19.584 -5.012 2.476 1.00 83.38 198 LEU A CA 1
ATOM 1520 C C . LEU A 1 198 ? 19.547 -6.136 1.430 1.00 83.38 198 LEU A C 1
ATOM 1522 O O . LEU A 1 198 ? 19.424 -5.899 0.230 1.00 83.38 198 LEU A O 1
ATOM 1526 N N . THR A 1 199 ? 19.608 -7.385 1.892 1.00 89.62 199 THR A N 1
ATOM 1527 C CA . THR A 1 199 ? 19.421 -8.570 1.035 1.00 89.62 199 THR A CA 1
ATOM 1528 C C . THR A 1 199 ? 17.939 -8.918 0.853 1.00 89.62 199 THR A C 1
ATOM 1530 O O . THR A 1 199 ? 17.083 -8.493 1.629 1.00 89.62 199 THR A O 1
ATOM 1533 N N . PHE A 1 200 ? 17.603 -9.757 -0.137 1.00 88.62 200 PHE A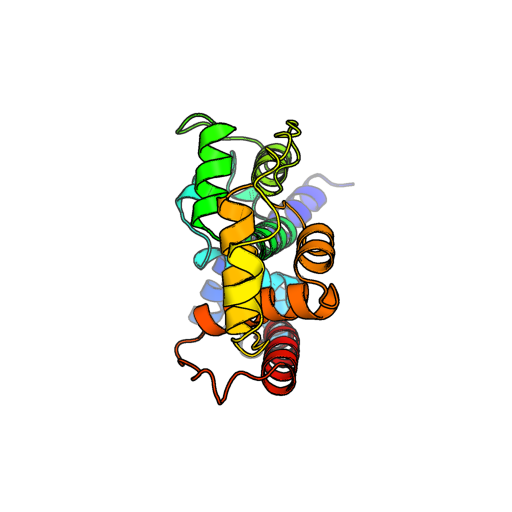 N 1
ATOM 1534 C CA . PHE A 1 200 ? 16.230 -10.261 -0.299 1.00 88.62 200 PHE A CA 1
ATOM 1535 C C . PHE A 1 200 ? 15.723 -11.034 0.923 1.00 88.62 200 PHE A C 1
ATOM 1537 O O . PHE A 1 200 ? 14.537 -10.964 1.237 1.00 88.62 200 PHE A O 1
ATOM 1544 N N . ALA A 1 201 ? 16.593 -11.773 1.616 1.00 88.31 201 ALA A N 1
ATOM 1545 C CA . ALA A 1 201 ? 16.211 -12.512 2.816 1.00 88.31 201 ALA A CA 1
ATOM 1546 C C . ALA A 1 201 ? 15.831 -11.555 3.955 1.00 88.31 201 ALA A C 1
ATOM 1548 O O . ALA A 1 201 ? 14.751 -11.687 4.533 1.00 88.31 201 ALA A O 1
ATOM 1549 N N . VAL A 1 202 ? 16.680 -10.557 4.223 1.00 87.25 202 VAL A N 1
ATOM 1550 C CA . VAL A 1 202 ? 16.419 -9.514 5.227 1.00 87.25 202 VAL A CA 1
ATOM 1551 C C . VAL A 1 202 ? 15.174 -8.715 4.852 1.00 87.25 202 VAL A C 1
ATOM 1553 O O . VAL A 1 202 ? 14.260 -8.584 5.659 1.00 87.25 202 VAL A O 1
ATOM 1556 N N . GLY A 1 203 ? 15.070 -8.266 3.602 1.00 87.50 203 GLY A N 1
ATOM 1557 C CA . GLY A 1 203 ? 13.920 -7.506 3.124 1.00 87.50 203 GLY A CA 1
ATOM 1558 C C . GLY A 1 203 ? 12.599 -8.277 3.208 1.00 87.50 203 GLY A C 1
ATOM 1559 O O . GLY A 1 203 ? 11.590 -7.714 3.617 1.00 87.50 203 GLY A O 1
ATOM 1560 N N . ARG A 1 204 ? 12.578 -9.581 2.904 1.00 91.38 204 ARG A N 1
ATOM 1561 C CA . ARG A 1 204 ? 11.372 -10.413 3.078 1.00 91.38 204 ARG A CA 1
ATOM 1562 C C . ARG A 1 204 ? 10.978 -10.572 4.542 1.00 91.38 204 ARG A C 1
ATOM 1564 O O . ARG A 1 204 ? 9.784 -10.554 4.827 1.00 91.38 204 ARG A O 1
ATOM 1571 N N . LYS A 1 205 ? 11.949 -10.695 5.455 1.00 89.25 205 LYS A N 1
ATOM 1572 C CA . LYS A 1 205 ? 11.679 -10.677 6.901 1.00 89.25 205 LYS A CA 1
ATOM 1573 C C . LYS A 1 205 ? 11.073 -9.338 7.315 1.00 89.25 205 LYS A C 1
ATOM 1575 O O . LYS A 1 205 ? 10.045 -9.336 7.973 1.00 89.25 205 LYS A O 1
ATOM 1580 N N . LEU A 1 206 ? 11.629 -8.218 6.851 1.00 87.00 206 LEU A N 1
ATOM 1581 C CA . LEU A 1 206 ? 11.070 -6.888 7.110 1.00 87.00 206 LEU A CA 1
ATOM 1582 C C . LEU A 1 206 ? 9.641 -6.742 6.570 1.00 87.00 206 LEU A C 1
ATOM 1584 O O . LEU A 1 206 ? 8.782 -6.227 7.272 1.00 87.00 206 LEU A O 1
ATOM 1588 N N . LEU A 1 207 ? 9.352 -7.241 5.365 1.00 87.06 207 LEU A N 1
ATOM 1589 C CA . LEU A 1 207 ? 7.993 -7.238 4.811 1.00 87.06 207 LEU A CA 1
ATOM 1590 C C . LEU A 1 207 ? 7.027 -8.134 5.601 1.00 87.06 207 LEU A C 1
ATOM 1592 O O . LEU A 1 207 ? 5.852 -7.794 5.742 1.00 87.06 207 LEU A O 1
ATOM 1596 N N . ALA A 1 208 ? 7.494 -9.282 6.097 1.00 86.00 208 ALA A N 1
ATOM 1597 C CA . ALA A 1 208 ? 6.701 -10.145 6.970 1.00 86.00 208 ALA A CA 1
ATOM 1598 C C . ALA A 1 208 ? 6.392 -9.436 8.295 1.00 86.00 208 ALA A C 1
ATOM 1600 O O . ALA A 1 208 ? 5.232 -9.396 8.695 1.00 86.00 208 ALA A O 1
ATOM 1601 N N . LEU A 1 209 ? 7.392 -8.781 8.889 1.00 83.25 209 LEU A N 1
ATOM 1602 C CA . LEU A 1 209 ? 7.223 -7.963 10.085 1.00 83.25 209 LEU A CA 1
ATOM 1603 C C . LEU A 1 209 ? 6.293 -6.770 9.829 1.00 83.25 209 LEU A C 1
ATOM 1605 O O . LEU A 1 209 ? 5.389 -6.563 10.619 1.00 83.25 209 LEU A O 1
ATOM 1609 N N . ASP A 1 210 ? 6.397 -6.026 8.723 1.00 79.19 210 ASP A N 1
ATOM 1610 C CA . ASP A 1 210 ? 5.433 -4.948 8.412 1.00 79.19 210 ASP A CA 1
ATOM 1611 C C . ASP A 1 210 ? 4.004 -5.490 8.252 1.00 79.19 210 ASP A C 1
ATOM 1613 O O . ASP A 1 210 ? 3.036 -4.849 8.659 1.00 79.19 210 ASP A O 1
ATOM 1617 N N . LYS A 1 211 ? 3.845 -6.711 7.730 1.00 76.19 211 LYS A N 1
ATOM 1618 C CA . LYS A 1 211 ? 2.540 -7.378 7.662 1.00 76.19 211 LYS A CA 1
ATOM 1619 C C . LYS A 1 211 ? 2.034 -7.809 9.043 1.00 76.19 211 LYS A C 1
ATOM 1621 O O . LYS A 1 211 ? 0.825 -7.783 9.268 1.00 76.19 211 LYS A O 1
ATOM 1626 N N . GLU A 1 212 ? 2.922 -8.223 9.939 1.00 70.69 212 GLU A N 1
ATOM 1627 C CA . GLU A 1 212 ? 2.611 -8.647 11.309 1.00 70.69 212 GLU A CA 1
ATOM 1628 C C . GLU A 1 212 ? 2.367 -7.463 12.243 1.00 70.69 212 GLU A C 1
ATOM 1630 O O . GLU A 1 212 ? 1.354 -7.456 12.927 1.00 70.69 212 GLU A O 1
ATOM 1635 N N . PHE A 1 213 ? 3.187 -6.416 12.196 1.00 63.06 213 PHE A N 1
ATOM 1636 C CA . PHE A 1 213 ? 3.004 -5.156 12.918 1.00 63.06 213 PHE A CA 1
ATOM 1637 C C . PHE A 1 213 ? 1.913 -4.279 12.301 1.00 63.06 213 PHE A C 1
ATOM 1639 O O . PHE A 1 213 ? 1.187 -3.617 13.028 1.00 63.06 213 PHE A O 1
ATOM 1646 N N . GLY A 1 214 ? 1.631 -4.378 11.002 1.00 54.22 214 GLY A N 1
ATOM 1647 C CA . GLY A 1 214 ? 0.362 -3.903 10.429 1.00 54.22 214 GLY A CA 1
ATOM 1648 C C . GLY A 1 214 ? -0.867 -4.666 10.956 1.00 54.22 214 GLY A C 1
ATOM 1649 O O . GLY A 1 214 ? -2.004 -4.233 10.784 1.00 54.22 214 GLY A O 1
ATOM 1650 N N . ARG A 1 215 ? -0.643 -5.807 11.618 1.00 40.66 215 ARG A N 1
ATOM 1651 C CA . ARG A 1 215 ? -1.609 -6.583 12.403 1.00 40.66 215 ARG A CA 1
ATOM 1652 C C . ARG A 1 215 ? -1.241 -6.598 13.895 1.00 40.66 215 ARG A C 1
ATOM 1654 O O . ARG A 1 215 ? -1.771 -7.448 14.600 1.00 40.66 215 ARG A O 1
ATOM 1661 N N . GLN A 1 216 ? -0.350 -5.735 14.394 1.00 31.12 216 GLN A N 1
ATOM 1662 C CA . GLN A 1 216 ? 0.065 -5.635 15.811 1.00 31.12 216 GLN A CA 1
ATOM 1663 C C . GLN A 1 216 ? 0.183 -4.197 16.357 1.00 31.12 216 GLN A C 1
ATOM 1665 O O . GLN A 1 216 ? 0.233 -4.056 17.568 1.00 31.12 216 GLN A O 1
ATOM 1670 N N . ALA A 1 217 ? 0.078 -3.189 15.485 1.00 36.28 217 ALA A N 1
ATOM 1671 C CA . ALA A 1 217 ? -0.066 -1.739 15.689 1.00 36.28 217 ALA A CA 1
ATOM 1672 C C . ALA A 1 217 ? -1.371 -1.265 16.328 1.00 36.28 217 ALA A C 1
ATOM 1674 O O . ALA A 1 217 ? -2.375 -1.305 15.578 1.00 36.28 217 ALA A O 1
#

Organism: NCBI:txid60548